Protein AF-I1CS33-F1 (afdb_monomer_lite)

Sequence (232 aa):
MPKLSGDCCSNLVLKISQKVLKINRLFRTSTIGFLTFPKWDFELEKAFQRGKNSPPEDFLEDIENGCEIWGVDPGVATLVTAVDTSGRQRTTSLEEYYHLCGYNDANSIRKKHQEQHKAQFLKISNLSSLKTSNMAEFLKACKERLSLYDDITSYYNEKSWSSKLKFKCYIRKQKGVHEICKRFIHGSAKYDEKATTGVRTSTKKENRYYLSAPIDHEKRSKKTIIAFGDET

Organism: Rhizopus delemar (strain RA 99-880 / ATCC MYA-4621 / FGSC 9543 / NRRL 43880) (NCBI:txid246409)

Structure (mmCIF, N/CA/C/O backbone):
data_AF-I1CS33-F1
#
_entry.id   AF-I1CS33-F1
#
loop_
_atom_site.group_PDB
_atom_site.id
_atom_site.type_symbol
_atom_site.label_atom_id
_atom_site.label_alt_id
_atom_site.label_comp_id
_atom_site.label_asym_id
_atom_site.label_entity_id
_atom_site.label_seq_id
_atom_site.pdbx_PDB_ins_code
_atom_site.Cartn_x
_atom_site.Cartn_y
_atom_site.Cartn_z
_atom_site.occupancy
_atom_site.B_iso_or_equiv
_atom_site.auth_seq_id
_atom_site.auth_comp_id
_atom_site.auth_asym_id
_atom_site.auth_atom_id
_atom_site.pdbx_PDB_model_num
ATOM 1 N N . MET A 1 1 ? -53.171 5.577 26.342 1.00 37.47 1 MET A N 1
ATOM 2 C CA . MET A 1 1 ? -51.974 4.920 25.771 1.00 37.47 1 MET A CA 1
ATOM 3 C C . MET A 1 1 ? -51.310 5.875 24.789 1.00 37.47 1 MET A C 1
ATOM 5 O O . MET A 1 1 ? -51.975 6.235 23.823 1.00 37.47 1 MET A O 1
ATOM 9 N N . PRO A 1 2 ? -50.075 6.353 25.019 1.00 35.56 2 PRO A N 1
ATOM 10 C CA . PRO A 1 2 ? -49.421 7.226 24.054 1.00 35.56 2 PRO A CA 1
ATOM 11 C C . PRO A 1 2 ? -48.856 6.388 22.899 1.00 35.56 2 PRO A C 1
ATOM 13 O O . PRO A 1 2 ? -48.130 5.418 23.111 1.00 35.56 2 PRO A O 1
ATOM 16 N N . LYS A 1 3 ? -49.226 6.761 21.670 1.00 37.59 3 LYS A N 1
ATOM 17 C CA . LYS A 1 3 ? -48.661 6.230 20.425 1.00 37.59 3 LYS A CA 1
ATOM 18 C C . LYS A 1 3 ? -47.212 6.715 20.306 1.00 37.59 3 LYS A C 1
ATOM 20 O O . LYS A 1 3 ? -46.979 7.915 20.194 1.00 37.59 3 LYS A O 1
ATOM 25 N N . LEU A 1 4 ? -46.252 5.791 20.336 1.00 36.50 4 LEU A N 1
ATOM 26 C CA . LEU A 1 4 ? -44.854 6.066 19.995 1.00 36.50 4 LEU A CA 1
ATOM 27 C C . LEU A 1 4 ? -44.774 6.377 18.491 1.00 36.50 4 LEU A C 1
ATOM 29 O O . LEU A 1 4 ? -45.183 5.563 17.664 1.00 36.50 4 LEU A O 1
ATOM 33 N N . SER A 1 5 ? -44.306 7.577 18.145 1.00 39.94 5 SER A N 1
ATOM 34 C CA . SER A 1 5 ? -44.203 8.068 16.770 1.00 39.94 5 SER A CA 1
ATOM 35 C C . SER A 1 5 ? -43.077 7.366 15.995 1.00 39.94 5 SER A C 1
ATOM 37 O O . SER A 1 5 ? -41.954 7.211 16.480 1.00 39.94 5 SER A O 1
ATOM 39 N N . GLY A 1 6 ? -43.380 6.946 14.761 1.00 42.91 6 GLY A N 1
ATOM 40 C CA . GLY A 1 6 ? -42.480 6.200 13.868 1.00 42.91 6 GLY A CA 1
ATOM 41 C C . GLY A 1 6 ? -41.242 6.966 13.378 1.00 42.91 6 GLY A C 1
ATOM 42 O O . GLY A 1 6 ? -40.320 6.353 12.840 1.00 42.91 6 GLY A O 1
ATOM 43 N N . ASP A 1 7 ? -41.164 8.275 13.622 1.00 43.81 7 ASP A N 1
ATOM 44 C CA . ASP A 1 7 ? -40.070 9.135 13.146 1.00 43.81 7 ASP A CA 1
ATOM 45 C C . ASP A 1 7 ? -38.793 9.055 13.996 1.00 43.81 7 ASP A C 1
ATOM 47 O O . ASP A 1 7 ? -37.703 9.432 13.552 1.00 43.81 7 ASP A O 1
ATOM 51 N N . CYS A 1 8 ? -38.897 8.537 15.223 1.00 35.62 8 CYS A N 1
ATOM 52 C CA . CYS A 1 8 ? -37.745 8.410 16.115 1.00 35.62 8 CYS A CA 1
ATOM 53 C C . CYS A 1 8 ? -36.892 7.171 15.769 1.00 35.62 8 CYS A C 1
ATOM 55 O O . CYS A 1 8 ? -35.660 7.221 15.807 1.00 35.62 8 CYS A O 1
ATOM 57 N N . CYS A 1 9 ? -37.534 6.073 15.349 1.00 34.81 9 CYS A N 1
ATOM 58 C CA . CYS A 1 9 ? -36.849 4.837 14.957 1.00 34.81 9 CYS A CA 1
ATOM 59 C C . CYS A 1 9 ? -36.117 4.969 13.614 1.00 34.81 9 CYS A C 1
ATOM 61 O O . CYS A 1 9 ? -34.975 4.524 13.505 1.00 34.81 9 CYS A O 1
ATOM 63 N N . SER A 1 10 ? -36.720 5.613 12.611 1.00 41.12 10 SER A N 1
ATOM 64 C CA . SER A 1 10 ? -36.109 5.800 11.287 1.00 41.12 10 SER A CA 1
ATOM 65 C C . SER A 1 10 ? -34.841 6.660 11.359 1.00 41.12 10 SER A C 1
ATOM 67 O O . SER A 1 10 ? -33.799 6.271 10.830 1.00 41.12 10 SER A O 1
ATOM 69 N N . ASN A 1 11 ? -34.875 7.764 12.112 1.00 41.06 11 ASN A N 1
ATOM 70 C CA . ASN A 1 11 ? -33.710 8.623 12.348 1.00 41.06 11 ASN A CA 1
ATOM 71 C C . ASN A 1 11 ? -32.586 7.927 13.129 1.00 41.06 11 ASN A C 1
ATOM 73 O O . ASN A 1 11 ? -31.404 8.153 12.856 1.00 41.06 11 ASN A O 1
ATOM 77 N N . LEU A 1 12 ? -32.932 7.080 14.102 1.00 39.41 12 LEU A N 1
ATOM 78 C CA . LEU A 1 12 ? -31.950 6.328 14.879 1.00 39.41 12 LEU A CA 1
ATOM 79 C C . LEU A 1 12 ? -31.256 5.263 14.019 1.00 39.41 12 LEU A C 1
ATOM 81 O O . LEU A 1 12 ? -30.030 5.166 14.045 1.00 39.41 12 LEU A O 1
ATOM 85 N N . VAL A 1 13 ? -32.013 4.529 13.197 1.00 40.47 13 VAL A N 1
ATOM 86 C CA . VAL A 1 13 ? -31.473 3.537 12.250 1.00 40.47 13 VAL A CA 1
ATOM 87 C C . VAL A 1 13 ? -30.548 4.201 11.226 1.00 40.47 13 VAL A C 1
ATOM 89 O O . VAL A 1 13 ? -29.458 3.693 10.961 1.00 40.47 13 VAL A O 1
ATOM 92 N N . LEU A 1 14 ? -30.915 5.379 10.711 1.00 43.59 14 LEU A N 1
ATOM 93 C CA . LEU A 1 14 ? -30.093 6.133 9.758 1.00 43.59 14 LEU A CA 1
ATOM 94 C C . LEU A 1 14 ? -28.776 6.619 10.389 1.00 43.59 14 LEU A C 1
ATOM 96 O O . LEU A 1 14 ? -27.706 6.459 9.796 1.00 43.59 14 LEU A O 1
ATOM 100 N N . LYS A 1 15 ? -28.823 7.131 11.626 1.00 49.38 15 LYS A N 1
ATOM 101 C CA . LYS A 1 15 ? -27.630 7.546 12.388 1.00 49.38 15 LYS A CA 1
ATOM 102 C C . LYS A 1 15 ? -26.719 6.365 12.729 1.00 49.38 15 LYS A C 1
ATOM 104 O O . LYS A 1 15 ? -25.496 6.500 12.653 1.00 49.38 15 LYS A O 1
ATOM 109 N N . ILE A 1 16 ? -27.289 5.209 13.074 1.00 50.72 16 ILE A N 1
ATOM 110 C CA . ILE A 1 16 ? -26.532 3.976 13.331 1.00 50.72 16 ILE A CA 1
ATOM 111 C C . ILE A 1 16 ? -25.850 3.504 12.042 1.00 50.72 16 ILE A C 1
ATOM 113 O O . ILE A 1 16 ? -24.640 3.286 12.052 1.00 50.72 16 ILE A O 1
ATOM 117 N N . SER A 1 17 ? -26.570 3.450 10.919 1.00 49.91 17 SER A N 1
ATOM 118 C CA . SER A 1 17 ? -26.006 3.077 9.614 1.00 49.91 17 SER A CA 1
ATOM 119 C C . SER A 1 17 ? -24.864 3.999 9.182 1.00 49.91 17 SER A C 1
ATOM 121 O O . SER A 1 17 ? -23.809 3.521 8.761 1.00 49.91 17 SER A O 1
ATOM 123 N N . GLN A 1 18 ? -25.009 5.317 9.351 1.00 59.59 18 GLN A N 1
ATOM 124 C CA . GLN A 1 18 ? -23.941 6.276 9.044 1.00 59.59 18 GLN A CA 1
ATOM 125 C C . GLN A 1 18 ? -22.706 6.087 9.940 1.00 59.59 18 GLN A C 1
ATOM 127 O O . GLN A 1 18 ? -21.575 6.116 9.444 1.00 59.59 18 GLN A O 1
ATOM 132 N N . LYS A 1 19 ? -22.893 5.847 11.246 1.00 61.97 19 LYS A N 1
ATOM 133 C CA . LYS A 1 19 ? -21.784 5.565 12.175 1.00 61.97 19 LYS A CA 1
ATOM 134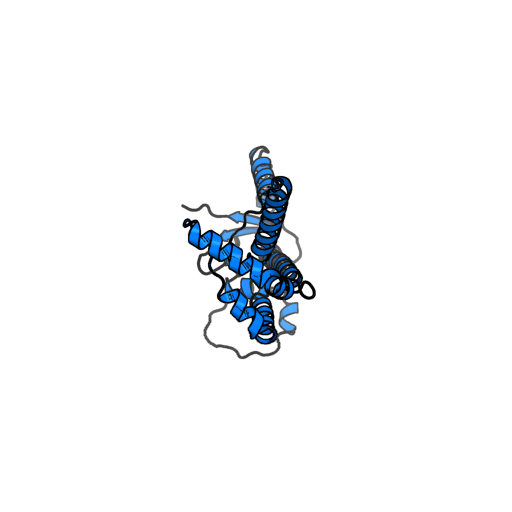 C C . LYS A 1 19 ? -21.077 4.252 11.833 1.00 61.97 19 LYS A C 1
ATOM 136 O O . LYS A 1 19 ? -19.849 4.234 11.774 1.00 61.97 19 LYS A O 1
ATOM 141 N N . VAL A 1 20 ? -21.823 3.187 11.534 1.00 56.25 20 VAL A N 1
ATOM 142 C CA . VAL A 1 20 ? -21.275 1.877 11.137 1.00 56.25 20 VAL A CA 1
ATOM 143 C C . VAL A 1 20 ? -20.498 1.976 9.819 1.00 56.25 20 VAL A C 1
ATOM 145 O O . VAL A 1 20 ? -19.392 1.446 9.720 1.00 56.25 20 VAL A O 1
ATOM 148 N N . LEU A 1 21 ? -21.002 2.718 8.826 1.00 57.50 21 LEU A N 1
ATOM 149 C CA . LEU A 1 21 ? -20.283 2.989 7.574 1.00 57.50 21 LEU A CA 1
ATOM 150 C C . LEU A 1 21 ? -18.979 3.765 7.807 1.00 57.50 21 LEU A C 1
ATOM 152 O O . LEU A 1 21 ? -17.938 3.418 7.240 1.00 57.50 21 LEU A O 1
ATOM 156 N N . LYS A 1 22 ? -19.009 4.790 8.666 1.00 62.84 22 LYS A N 1
ATOM 157 C CA . LYS A 1 22 ? -17.820 5.579 9.016 1.00 62.84 22 LYS A CA 1
ATOM 158 C C . LYS A 1 22 ? -16.764 4.716 9.707 1.00 62.84 22 LYS A C 1
ATOM 160 O O . LYS A 1 22 ? -15.599 4.769 9.322 1.00 62.84 22 LYS A O 1
ATOM 165 N N . ILE A 1 23 ? -17.179 3.866 10.645 1.00 56.91 23 ILE A N 1
ATOM 166 C CA . ILE A 1 23 ? -16.319 2.887 11.319 1.00 56.91 23 ILE A CA 1
ATOM 167 C C . ILE A 1 23 ? -15.720 1.887 10.316 1.00 56.91 23 ILE A C 1
ATOM 169 O O . ILE A 1 23 ? -14.511 1.667 10.308 1.00 56.91 23 ILE A O 1
ATOM 173 N N . ASN A 1 24 ? -16.528 1.329 9.411 1.00 55.28 24 ASN A N 1
ATOM 174 C CA . ASN A 1 24 ? -16.054 0.414 8.367 1.00 55.28 24 ASN A CA 1
ATOM 175 C C . ASN A 1 24 ? -14.979 1.033 7.467 1.00 55.28 24 ASN A C 1
ATOM 177 O O . ASN A 1 24 ? -14.031 0.359 7.057 1.00 55.28 24 ASN A O 1
ATOM 181 N N . ARG A 1 25 ? -15.085 2.336 7.188 1.00 59.03 25 ARG A N 1
ATOM 182 C CA . ARG A 1 25 ? -14.071 3.075 6.429 1.00 59.03 25 ARG A CA 1
ATOM 183 C C . ARG A 1 25 ? -12.742 3.191 7.186 1.00 59.03 25 ARG A C 1
ATOM 185 O O . ARG A 1 25 ? -11.689 3.190 6.548 1.00 59.03 25 ARG A O 1
ATOM 192 N N . LEU A 1 26 ? -12.778 3.247 8.520 1.00 52.66 26 LEU A N 1
ATOM 193 C CA . LEU A 1 26 ? -11.584 3.248 9.374 1.00 52.66 26 LEU A CA 1
ATOM 194 C C . LEU A 1 26 ? -10.902 1.870 9.380 1.00 52.66 26 LEU A C 1
ATOM 196 O O . LEU A 1 26 ? -9.682 1.809 9.232 1.00 52.66 26 LEU A O 1
ATOM 200 N N . PHE A 1 27 ? -11.687 0.786 9.422 1.00 47.03 27 PHE A N 1
ATOM 201 C CA . PHE A 1 27 ? -11.214 -0.608 9.431 1.00 47.03 27 PHE A CA 1
ATOM 202 C C . PHE A 1 27 ? -10.697 -1.151 8.091 1.00 47.03 27 PHE A C 1
ATOM 204 O O . PHE A 1 27 ? -10.122 -2.239 8.063 1.00 47.03 27 PHE A O 1
ATOM 211 N N . ARG A 1 28 ? -10.827 -0.423 6.971 1.00 50.72 28 ARG A N 1
ATOM 212 C CA . ARG A 1 28 ? -10.086 -0.753 5.737 1.00 50.72 28 ARG A CA 1
ATOM 213 C C . ARG A 1 28 ? -8.594 -0.444 5.939 1.00 50.72 28 ARG A C 1
ATOM 215 O O . ARG A 1 28 ? -8.073 0.575 5.473 1.00 50.72 28 ARG A O 1
ATOM 222 N N . THR A 1 29 ? -7.920 -1.312 6.689 1.00 40.53 29 THR A N 1
ATOM 223 C CA . THR A 1 29 ? -6.474 -1.310 6.954 1.00 40.53 29 THR A CA 1
ATOM 224 C C . THR A 1 29 ? -5.853 -2.695 6.804 1.00 40.53 29 THR A C 1
ATOM 226 O O . THR A 1 29 ? -4.843 -2.952 7.432 1.00 40.53 29 THR A O 1
ATOM 229 N N . SER A 1 30 ? -6.407 -3.603 6.006 1.00 36.47 30 SER A N 1
ATOM 230 C CA . SER A 1 30 ? -5.681 -4.812 5.585 1.00 36.47 30 SER A CA 1
ATOM 231 C C . SER A 1 30 ? -6.503 -5.593 4.575 1.00 36.47 30 SER A C 1
ATOM 233 O O . SER A 1 30 ? -7.204 -6.552 4.874 1.00 36.47 30 SER A O 1
ATOM 235 N N . THR A 1 31 ? -6.418 -5.191 3.323 1.00 28.97 31 THR A N 1
ATOM 236 C CA . THR A 1 31 ? -6.439 -6.178 2.251 1.00 28.97 31 THR A CA 1
ATOM 237 C C . THR A 1 31 ? -5.500 -5.614 1.210 1.00 28.97 31 THR A C 1
ATOM 239 O O . THR A 1 31 ? -5.640 -4.453 0.820 1.00 28.97 31 THR A O 1
ATOM 242 N N . ILE A 1 32 ? -4.498 -6.405 0.839 1.00 37.78 32 ILE A N 1
ATOM 243 C CA . ILE A 1 32 ? -3.831 -6.283 -0.450 1.00 37.78 32 ILE A CA 1
ATOM 244 C C . ILE A 1 32 ? -4.954 -6.437 -1.470 1.00 37.78 32 ILE A C 1
ATOM 246 O O . ILE A 1 32 ? -5.352 -7.528 -1.842 1.00 37.78 32 ILE A O 1
ATOM 250 N N . GLY A 1 33 ? -5.585 -5.320 -1.778 1.00 27.66 33 GLY A N 1
ATOM 251 C CA . GLY A 1 33 ? -6.398 -5.157 -2.947 1.00 27.66 33 GLY A CA 1
ATOM 252 C C . GLY A 1 33 ? -5.621 -4.159 -3.766 1.00 27.66 33 GLY A C 1
ATOM 253 O O . GLY A 1 33 ? -5.430 -3.016 -3.337 1.00 27.66 33 GLY A O 1
ATOM 254 N N . PHE A 1 34 ? -5.238 -4.565 -4.966 1.00 29.20 34 PHE A N 1
ATOM 255 C CA . PHE A 1 34 ? -5.622 -3.761 -6.111 1.00 29.20 34 PHE A CA 1
ATOM 256 C C . PHE A 1 34 ? -7.108 -3.401 -5.930 1.00 29.20 34 PHE A C 1
ATOM 258 O O . PHE A 1 34 ? -8.001 -4.071 -6.425 1.00 29.20 34 PHE A O 1
ATOM 265 N N . LEU A 1 35 ? -7.404 -2.393 -5.104 1.00 28.28 35 LEU A N 1
ATOM 266 C CA . LEU A 1 35 ? -8.619 -1.631 -5.276 1.00 28.28 35 LEU A CA 1
ATOM 267 C C . LEU A 1 35 ? -8.326 -0.863 -6.550 1.00 28.28 35 LEU A C 1
ATOM 269 O O . LEU A 1 35 ? -7.715 0.204 -6.504 1.00 28.28 35 LEU A O 1
ATOM 273 N N . THR A 1 36 ? -8.662 -1.524 -7.657 1.00 38.50 36 THR A N 1
ATOM 274 C CA . THR A 1 36 ? -9.044 -0.931 -8.931 1.00 38.50 36 THR A CA 1
ATOM 275 C C . THR A 1 36 ? -9.613 0.440 -8.624 1.00 38.50 36 THR A C 1
ATOM 277 O O . THR A 1 36 ? -10.646 0.577 -7.955 1.00 38.50 36 THR A O 1
ATOM 280 N N . PHE A 1 37 ? -8.833 1.462 -8.952 1.00 37.84 37 PHE A N 1
ATOM 281 C CA . PHE A 1 37 ? -9.300 2.827 -8.898 1.00 37.84 37 PHE A CA 1
ATOM 282 C C . PHE A 1 37 ? -10.066 2.998 -10.205 1.00 37.84 37 PHE A C 1
ATOM 284 O O . PHE A 1 37 ? -9.415 3.231 -11.222 1.00 37.84 37 PHE A O 1
ATOM 291 N N . PRO A 1 38 ? -11.413 2.962 -10.215 1.00 36.53 38 PRO A N 1
ATOM 292 C CA . PRO A 1 38 ? -12.168 2.976 -11.467 1.00 36.53 38 PRO A CA 1
ATOM 293 C C . PRO A 1 38 ? -11.892 4.234 -12.298 1.00 36.53 38 PRO A C 1
ATOM 295 O O . PRO A 1 38 ? -12.120 4.238 -13.494 1.00 36.53 38 PRO A O 1
ATOM 298 N N . LYS A 1 39 ? -11.366 5.308 -11.693 1.00 32.16 39 LYS A N 1
ATOM 299 C CA . LYS A 1 39 ? -11.007 6.540 -12.405 1.00 32.16 39 LYS A CA 1
ATOM 300 C C . LYS A 1 39 ? -9.655 6.471 -13.130 1.00 32.16 39 LYS A C 1
ATOM 302 O O . LYS A 1 39 ? -9.517 7.111 -14.163 1.00 32.16 39 LYS A O 1
ATOM 307 N N . TRP A 1 40 ? -8.681 5.725 -12.601 1.00 32.78 40 TRP A N 1
ATOM 308 C CA . TRP A 1 40 ? -7.396 5.504 -13.279 1.00 32.78 40 TRP A CA 1
ATOM 309 C C . TRP A 1 40 ? -7.504 4.363 -14.278 1.00 32.78 40 TRP A C 1
ATOM 311 O O . TRP A 1 40 ? -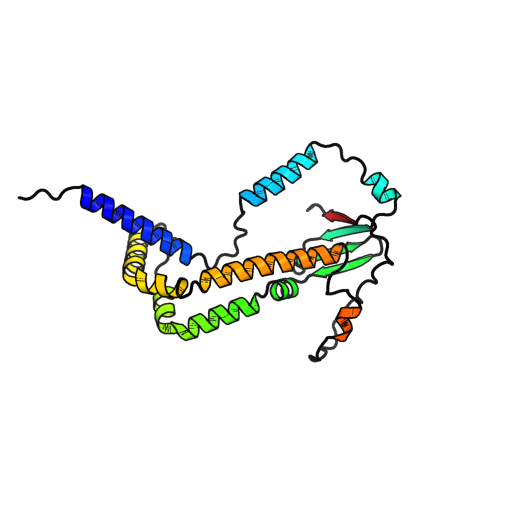6.983 4.506 -15.375 1.00 32.78 40 TRP A O 1
ATOM 321 N N . ASP A 1 41 ? -8.257 3.312 -13.940 1.00 36.12 41 ASP A N 1
ATOM 322 C CA . ASP A 1 41 ? -8.588 2.238 -14.874 1.00 36.12 41 ASP A CA 1
ATOM 323 C C . ASP A 1 41 ? -9.350 2.814 -16.072 1.00 36.12 41 ASP A C 1
ATOM 325 O O . ASP A 1 41 ? -8.987 2.526 -17.192 1.00 36.12 41 ASP A O 1
ATOM 329 N N . PHE A 1 42 ? -10.290 3.750 -15.891 1.00 36.16 42 PHE A N 1
ATOM 330 C CA . PHE A 1 42 ? -10.999 4.371 -17.019 1.00 36.16 42 PHE A CA 1
ATOM 331 C C . PHE A 1 42 ? -10.139 5.312 -17.878 1.00 36.16 42 PHE A C 1
ATOM 333 O O . PHE A 1 42 ? -10.388 5.422 -19.073 1.00 36.16 42 PHE A O 1
ATOM 340 N N . GLU A 1 43 ? -9.143 6.004 -17.311 1.00 41.91 43 GLU A N 1
ATOM 341 C CA . GLU A 1 43 ? -8.209 6.842 -18.087 1.00 41.91 43 GLU A CA 1
ATOM 342 C C . GLU A 1 43 ? -7.135 6.000 -18.792 1.00 41.91 43 GLU A C 1
ATOM 344 O O . GLU A 1 43 ? -6.815 6.290 -19.941 1.00 41.91 43 GLU A O 1
ATOM 349 N N . LEU A 1 44 ? -6.633 4.932 -18.156 1.00 43.88 44 LEU A N 1
ATOM 350 C CA . LEU A 1 44 ? -5.730 3.947 -18.764 1.00 43.88 44 LEU A CA 1
ATOM 351 C C . LEU A 1 44 ? -6.443 3.117 -19.831 1.00 43.88 44 LEU A C 1
ATOM 353 O O . LEU A 1 44 ? -5.911 2.974 -20.920 1.00 43.88 44 LEU A O 1
ATOM 357 N N . GLU A 1 45 ? -7.667 2.658 -19.577 1.00 42.59 45 GLU A N 1
ATOM 358 C CA . GLU A 1 45 ? -8.537 1.990 -20.548 1.00 42.59 45 GLU A CA 1
ATOM 359 C C . GLU A 1 45 ? -8.876 2.954 -21.687 1.00 42.59 45 GLU A C 1
ATOM 361 O O . GLU A 1 45 ? -8.740 2.599 -22.846 1.00 42.59 45 GLU A O 1
ATOM 366 N N . LYS A 1 46 ? -9.210 4.224 -21.416 1.00 49.25 46 LYS A N 1
ATOM 367 C CA . LYS A 1 46 ? -9.379 5.227 -22.483 1.00 49.25 46 LYS A CA 1
ATOM 368 C C . LYS A 1 46 ? -8.091 5.533 -23.237 1.00 49.25 46 LYS A C 1
ATOM 370 O O . LYS A 1 46 ? -8.192 5.927 -24.392 1.00 49.25 46 LYS A O 1
ATOM 375 N N . ALA A 1 47 ? -6.917 5.460 -22.616 1.00 51.59 47 ALA A N 1
ATOM 376 C CA . ALA A 1 47 ? -5.631 5.650 -23.289 1.00 51.59 47 ALA A CA 1
ATOM 377 C C . ALA A 1 47 ? -5.279 4.425 -24.149 1.00 51.59 47 ALA A C 1
ATOM 379 O O . ALA A 1 47 ? -4.866 4.580 -25.292 1.00 51.59 47 ALA A O 1
ATOM 380 N N . PHE A 1 48 ? -5.556 3.224 -23.644 1.00 48.41 48 PHE A N 1
ATOM 381 C CA . PHE A 1 48 ? -5.414 1.950 -24.341 1.00 48.41 48 PHE A CA 1
ATOM 382 C C . PHE A 1 48 ? -6.380 1.842 -25.533 1.00 48.41 48 PHE A C 1
ATOM 384 O O . PHE A 1 48 ? -5.979 1.505 -26.641 1.00 48.41 48 PHE A O 1
ATOM 391 N N . GLN A 1 49 ? -7.645 2.227 -25.347 1.00 48.16 49 GLN A N 1
ATOM 392 C CA . GLN A 1 49 ? -8.661 2.275 -26.404 1.00 48.16 49 GLN A CA 1
ATOM 393 C C . GLN A 1 49 ? -8.425 3.437 -27.387 1.00 48.16 49 GLN A C 1
ATOM 395 O O . GLN A 1 49 ? -8.748 3.307 -28.565 1.00 48.16 49 GLN A O 1
ATOM 400 N N . ARG A 1 50 ? -7.818 4.556 -26.950 1.00 47.94 50 ARG A N 1
ATOM 401 C CA . ARG A 1 50 ? -7.313 5.606 -27.859 1.00 47.94 50 ARG A CA 1
ATOM 402 C C . ARG A 1 50 ? -6.158 5.090 -28.725 1.00 47.94 50 ARG A C 1
ATOM 404 O O . ARG A 1 50 ? -6.143 5.398 -29.908 1.00 47.94 50 ARG A O 1
ATOM 411 N N . GLY A 1 51 ? -5.272 4.256 -28.175 1.00 48.81 51 GLY A N 1
ATOM 412 C CA . GLY A 1 51 ? -4.195 3.591 -28.921 1.00 48.81 51 GLY A CA 1
ATOM 413 C C . GLY A 1 51 ? -4.660 2.489 -29.883 1.00 48.81 51 GLY A C 1
ATOM 414 O O . GLY A 1 51 ? -3.936 2.159 -30.812 1.00 48.81 51 GLY A O 1
ATOM 415 N N . LYS A 1 52 ? -5.874 1.946 -29.714 1.00 49.84 52 LYS A N 1
ATOM 416 C CA . LYS A 1 52 ? -6.467 0.957 -30.636 1.00 49.84 52 LYS A CA 1
ATOM 417 C C . LYS A 1 52 ? -7.000 1.551 -31.946 1.00 49.84 52 LYS A C 1
ATOM 419 O O . LYS A 1 52 ? -7.177 0.803 -32.900 1.00 49.84 52 LYS A O 1
ATOM 424 N N . ASN A 1 53 ? -7.284 2.858 -31.982 1.00 47.25 53 ASN A N 1
ATOM 425 C CA . ASN A 1 53 ? -7.992 3.513 -33.093 1.00 47.25 53 ASN A CA 1
ATOM 426 C C . ASN A 1 53 ? -7.146 4.539 -33.868 1.00 47.25 53 ASN A C 1
ATOM 428 O O . ASN A 1 53 ? -7.641 5.117 -34.834 1.00 47.25 53 ASN A O 1
ATOM 432 N N . SER A 1 54 ? -5.897 4.780 -33.469 1.00 48.84 54 SER A N 1
ATOM 433 C CA . SER A 1 54 ? -4.900 5.445 -34.313 1.00 48.84 54 SER A CA 1
ATOM 434 C C . SER A 1 54 ? -4.077 4.373 -35.030 1.00 48.84 54 SER A C 1
ATOM 436 O O . SER A 1 54 ? -3.674 3.417 -34.359 1.00 48.84 54 SER A O 1
ATOM 438 N N . PRO A 1 55 ? -3.786 4.492 -36.340 1.00 49.44 55 PRO A N 1
ATOM 439 C CA . PRO A 1 55 ? -2.739 3.666 -36.931 1.00 49.44 55 PRO A CA 1
ATOM 440 C C . PRO A 1 55 ? -1.456 3.843 -36.097 1.00 49.44 55 PRO A C 1
ATOM 442 O O . PRO A 1 55 ? -1.229 4.939 -35.574 1.00 49.44 55 PRO A O 1
ATOM 445 N N . PRO A 1 56 ? -0.646 2.788 -35.898 1.00 54.12 56 PRO A N 1
ATOM 446 C CA . PRO A 1 56 ? 0.648 2.926 -35.252 1.00 54.12 56 PRO A CA 1
ATOM 447 C C . PRO A 1 56 ? 1.543 3.707 -36.215 1.00 54.12 56 PRO A C 1
ATOM 449 O O . PRO A 1 56 ? 2.261 3.111 -37.008 1.00 54.12 56 PRO A O 1
ATOM 452 N N . GLU A 1 57 ? 1.435 5.034 -36.221 1.00 57.47 57 GLU A N 1
ATOM 453 C CA . GLU A 1 57 ? 2.343 5.904 -36.961 1.00 57.47 57 GLU A CA 1
ATOM 454 C C . GLU A 1 57 ? 3.733 5.790 -36.319 1.00 57.47 57 GLU A C 1
ATOM 456 O O . GLU A 1 57 ? 4.049 6.399 -35.298 1.00 57.47 57 GLU A O 1
ATOM 461 N N . ASP A 1 58 ? 4.471 4.854 -36.917 1.00 62.91 58 ASP A N 1
ATOM 462 C CA . ASP A 1 58 ? 5.907 4.644 -37.037 1.00 62.91 58 ASP A CA 1
ATOM 463 C C . ASP A 1 58 ? 6.781 4.734 -35.786 1.00 62.91 58 ASP A C 1
ATOM 465 O O . ASP A 1 58 ? 7.701 5.540 -35.669 1.00 62.91 58 ASP A O 1
ATOM 469 N N . PHE A 1 59 ? 6.660 3.707 -34.939 1.00 65.69 59 PHE A N 1
ATOM 470 C CA . PHE A 1 59 ? 7.834 3.226 -34.200 1.00 65.69 59 PHE A CA 1
ATOM 471 C C . PHE A 1 59 ? 8.941 2.726 -35.141 1.00 65.69 59 PHE A C 1
ATOM 473 O O . PHE A 1 59 ? 10.080 2.611 -34.707 1.00 65.69 59 PHE A O 1
ATOM 480 N N . LEU A 1 60 ? 8.625 2.416 -36.406 1.00 73.00 60 LEU A N 1
ATOM 481 C CA . LEU A 1 60 ? 9.601 1.975 -37.401 1.00 73.00 60 LEU A CA 1
ATOM 482 C C . LEU A 1 60 ? 10.664 3.048 -37.647 1.00 73.00 60 LEU A C 1
ATOM 484 O O . LEU A 1 60 ? 11.845 2.730 -37.571 1.00 73.00 60 LEU A O 1
ATOM 488 N N . GLU A 1 61 ? 10.267 4.314 -37.809 1.00 74.69 61 GLU A N 1
ATOM 489 C CA . GLU A 1 61 ? 11.208 5.432 -37.947 1.00 74.69 61 GLU A CA 1
ATOM 490 C C . GLU A 1 61 ? 12.090 5.567 -36.693 1.00 74.69 61 GLU A C 1
ATOM 492 O O . GLU A 1 61 ? 13.295 5.788 -36.779 1.00 74.69 61 GLU A O 1
ATOM 497 N N . ASP A 1 62 ? 11.519 5.376 -35.502 1.00 75.19 62 ASP A N 1
ATOM 498 C CA . ASP A 1 62 ? 12.273 5.416 -34.246 1.00 75.19 62 ASP A CA 1
ATOM 499 C C . ASP A 1 62 ? 13.261 4.244 -34.116 1.00 75.19 62 ASP A C 1
ATOM 501 O O . ASP A 1 62 ? 14.392 4.433 -33.654 1.00 75.19 62 ASP A O 1
ATOM 505 N N . ILE A 1 63 ? 12.867 3.050 -34.561 1.00 76.88 63 ILE A N 1
ATOM 506 C CA . ILE A 1 63 ? 13.716 1.856 -34.621 1.00 76.88 63 ILE A CA 1
ATOM 507 C C . ILE A 1 63 ? 14.857 2.064 -35.623 1.00 76.88 63 ILE A C 1
ATOM 509 O O . ILE A 1 63 ? 16.014 1.821 -35.275 1.00 76.88 63 ILE A O 1
ATOM 513 N N . GLU A 1 64 ? 14.562 2.578 -36.818 1.00 76.19 64 GLU A N 1
ATOM 514 C CA . GLU A 1 64 ? 15.548 2.921 -37.851 1.00 76.19 64 GLU A CA 1
ATOM 515 C C . GLU A 1 64 ? 16.510 4.025 -37.382 1.00 76.19 64 GLU A C 1
ATOM 517 O O . GLU A 1 64 ? 17.717 3.947 -37.617 1.00 76.19 64 GLU A O 1
ATOM 522 N N . ASN A 1 65 ? 16.013 4.993 -36.607 1.00 78.00 65 ASN A N 1
ATOM 523 C CA . ASN A 1 65 ? 16.806 6.039 -35.953 1.00 78.00 65 ASN A CA 1
ATOM 524 C C . ASN A 1 65 ? 17.598 5.542 -34.724 1.00 78.00 65 ASN A C 1
ATOM 526 O O . ASN A 1 65 ? 18.277 6.324 -34.043 1.00 78.00 65 ASN A O 1
ATOM 530 N N . GLY A 1 66 ? 17.545 4.239 -34.432 1.00 75.81 66 GLY A N 1
ATOM 531 C CA . GLY A 1 66 ? 18.343 3.581 -33.404 1.00 75.81 66 GLY A CA 1
ATOM 532 C C . GLY A 1 66 ? 17.843 3.817 -31.979 1.00 75.81 66 GLY A C 1
ATOM 533 O O . GLY A 1 66 ? 18.677 4.063 -31.093 1.00 75.81 66 GLY A O 1
ATOM 534 N N . CYS A 1 67 ? 16.520 3.766 -31.762 1.00 77.50 67 CYS A N 1
ATOM 535 C CA . CYS A 1 67 ? 15.883 3.799 -30.440 1.00 77.50 67 CYS A CA 1
ATOM 536 C C . CYS A 1 67 ? 16.378 2.679 -29.509 1.00 77.50 67 CYS A C 1
ATOM 538 O O . CYS A 1 67 ? 16.878 1.640 -29.943 1.00 77.50 67 CYS A O 1
ATOM 540 N N . GLU A 1 68 ? 16.218 2.889 -28.204 1.00 78.44 68 GLU A N 1
ATOM 541 C CA . GLU A 1 68 ? 16.531 1.886 -27.188 1.00 78.44 68 GLU A CA 1
ATOM 542 C C . GLU A 1 68 ? 15.283 1.051 -26.886 1.00 78.44 68 GLU A C 1
ATOM 544 O O . GLU A 1 68 ? 14.280 1.587 -26.421 1.00 78.44 68 GLU A O 1
ATOM 549 N N . ILE A 1 69 ? 15.332 -0.255 -27.147 1.00 81.81 69 ILE A N 1
ATOM 550 C CA . ILE A 1 69 ? 14.206 -1.163 -26.896 1.00 81.81 69 ILE A CA 1
ATOM 551 C C . ILE A 1 69 ? 14.485 -1.959 -25.623 1.00 81.81 69 ILE A C 1
ATOM 553 O O . ILE A 1 69 ? 15.526 -2.609 -25.526 1.00 81.81 69 ILE A O 1
ATOM 557 N N . TRP A 1 70 ? 13.541 -1.932 -24.682 1.00 84.12 70 TRP A N 1
ATOM 558 C CA . TRP A 1 70 ? 13.545 -2.746 -23.468 1.00 84.12 70 TRP A CA 1
ATOM 559 C C . TRP A 1 70 ? 12.395 -3.749 -23.498 1.00 84.12 70 TRP A C 1
ATOM 561 O O . TRP A 1 70 ? 11.229 -3.357 -23.520 1.00 84.12 70 TRP A O 1
ATOM 571 N N . GLY A 1 71 ? 12.722 -5.038 -23.442 1.00 83.56 71 GLY A N 1
ATOM 572 C CA . GLY A 1 71 ? 11.764 -6.098 -23.143 1.00 83.56 71 GLY A CA 1
ATOM 573 C C . GLY A 1 71 ? 11.543 -6.179 -21.637 1.00 83.56 71 GLY A C 1
ATOM 574 O O . GLY A 1 71 ? 12.507 -6.334 -20.888 1.00 83.56 71 GLY A O 1
ATOM 575 N N . VAL A 1 72 ? 10.297 -6.042 -21.190 1.00 83.25 72 VAL A N 1
ATOM 576 C CA . VAL A 1 72 ? 9.910 -6.007 -19.778 1.00 83.25 72 VAL A CA 1
ATOM 577 C C . VAL A 1 72 ? 9.072 -7.229 -19.432 1.00 83.25 72 VAL A C 1
ATOM 579 O O . VAL A 1 72 ? 7.994 -7.433 -19.985 1.00 83.25 72 VAL A O 1
ATOM 582 N N . ASP A 1 73 ? 9.563 -7.992 -18.462 1.00 81.56 73 ASP A N 1
ATOM 583 C CA . ASP A 1 73 ? 8.923 -9.185 -17.924 1.00 81.56 73 ASP A CA 1
ATOM 584 C C . ASP A 1 73 ? 8.525 -8.969 -16.448 1.00 81.56 73 ASP A C 1
ATOM 586 O O . ASP A 1 73 ? 9.395 -8.709 -15.594 1.00 81.56 73 ASP A O 1
ATOM 590 N N . PRO A 1 74 ? 7.223 -9.021 -16.115 1.00 78.44 74 PRO A N 1
ATOM 591 C CA . PRO A 1 74 ? 6.761 -9.073 -14.736 1.00 78.44 74 PRO A CA 1
ATOM 592 C C . PRO A 1 74 ? 6.961 -10.488 -14.164 1.00 78.44 74 PRO A C 1
ATOM 594 O O . PRO A 1 74 ? 6.251 -11.425 -14.504 1.00 78.44 74 PRO A O 1
ATOM 597 N N . GLY A 1 75 ? 7.911 -10.647 -13.243 1.00 68.81 75 GLY A N 1
ATOM 598 C CA . GLY A 1 75 ? 8.220 -11.942 -12.636 1.00 68.81 75 GLY A CA 1
ATOM 599 C C . GLY A 1 75 ? 7.455 -12.235 -11.337 1.00 68.81 75 GLY A C 1
ATOM 600 O O . GLY A 1 75 ? 6.908 -11.354 -10.671 1.00 68.81 75 GLY A O 1
ATOM 601 N N . VAL A 1 76 ? 7.484 -13.504 -10.909 1.00 62.12 76 VAL A N 1
ATOM 602 C CA . VAL A 1 76 ? 6.890 -13.953 -9.628 1.00 62.12 76 VAL A CA 1
ATOM 603 C C . VAL A 1 76 ? 7.772 -13.586 -8.422 1.00 62.12 76 VAL A C 1
ATOM 605 O O . VAL A 1 76 ? 7.268 -13.188 -7.372 1.00 62.12 76 VAL A O 1
ATOM 608 N N . ALA A 1 77 ? 9.099 -13.710 -8.556 1.00 58.69 77 ALA A N 1
ATOM 609 C CA . ALA A 1 77 ? 10.071 -13.405 -7.493 1.00 58.69 77 ALA A CA 1
ATOM 610 C C . ALA A 1 77 ? 10.735 -12.023 -7.660 1.00 58.69 77 ALA A C 1
ATOM 612 O O . ALA A 1 77 ? 11.127 -11.373 -6.683 1.00 58.69 77 ALA A O 1
ATOM 613 N N . THR A 1 78 ? 10.851 -11.558 -8.902 1.00 69.75 78 THR A N 1
ATOM 614 C CA . THR A 1 78 ? 11.333 -10.231 -9.284 1.00 69.75 78 THR A CA 1
ATOM 615 C C . THR A 1 78 ? 10.150 -9.417 -9.776 1.00 69.75 78 THR A C 1
ATOM 617 O O . THR A 1 78 ? 9.417 -9.862 -10.644 1.00 69.75 78 THR A O 1
ATOM 620 N N . LEU A 1 79 ? 9.944 -8.225 -9.212 1.00 79.94 79 LEU A N 1
ATOM 621 C CA . LEU A 1 79 ? 8.773 -7.409 -9.533 1.00 79.94 79 LEU A CA 1
ATOM 622 C C . LEU A 1 79 ? 8.761 -7.025 -11.014 1.00 79.94 79 LEU A C 1
ATOM 624 O O . LEU A 1 79 ? 7.720 -7.093 -11.653 1.00 79.94 79 LEU A O 1
ATOM 628 N N . VAL A 1 80 ? 9.925 -6.638 -11.537 1.00 82.75 80 VAL A N 1
ATOM 629 C CA . VAL A 1 80 ? 10.147 -6.441 -12.968 1.00 82.75 80 VAL A CA 1
ATOM 630 C C . VAL A 1 80 ? 11.597 -6.775 -13.302 1.00 82.75 80 VAL A C 1
ATOM 632 O O . VAL A 1 80 ? 12.520 -6.330 -12.605 1.00 82.75 80 VAL A O 1
ATOM 635 N N . THR A 1 81 ? 11.782 -7.501 -14.398 1.00 83.12 81 THR A N 1
ATOM 636 C CA . THR A 1 81 ? 13.051 -7.634 -15.109 1.00 83.12 81 THR A CA 1
ATOM 637 C C . THR A 1 81 ? 12.912 -6.953 -16.459 1.00 83.12 81 THR A C 1
ATOM 639 O O . THR A 1 81 ? 11.976 -7.237 -17.192 1.00 83.12 81 THR A O 1
ATOM 642 N N . ALA A 1 82 ? 13.838 -6.065 -16.795 1.00 83.75 82 ALA A N 1
ATOM 643 C CA . ALA A 1 82 ? 13.928 -5.501 -18.129 1.00 83.75 82 ALA A CA 1
ATOM 644 C C . ALA A 1 82 ? 15.269 -5.864 -18.755 1.00 83.75 82 ALA A C 1
ATOM 646 O O . ALA A 1 82 ? 16.289 -5.834 -18.063 1.00 83.75 82 ALA A O 1
ATOM 647 N N . VAL A 1 83 ? 15.264 -6.204 -20.038 1.00 82.88 83 VAL A N 1
ATOM 648 C CA . VAL A 1 83 ? 16.463 -6.508 -20.826 1.00 82.88 83 VAL A CA 1
ATOM 649 C C . VAL A 1 83 ? 16.437 -5.659 -22.085 1.00 82.88 83 VAL A C 1
ATOM 651 O O . VAL A 1 83 ? 15.399 -5.567 -22.738 1.00 82.88 83 VAL A O 1
ATOM 654 N N . ASP A 1 84 ? 17.553 -5.019 -22.411 1.00 82.38 84 ASP A N 1
ATOM 655 C CA . ASP A 1 84 ? 17.672 -4.250 -23.647 1.00 82.38 84 ASP A CA 1
ATOM 656 C C . ASP A 1 84 ? 18.247 -5.077 -24.810 1.00 82.38 84 ASP A C 1
ATOM 658 O O . ASP A 1 84 ? 18.662 -6.226 -24.654 1.00 82.38 84 ASP A O 1
ATOM 662 N N . THR A 1 85 ? 18.320 -4.465 -25.992 1.00 77.62 85 THR A N 1
ATOM 663 C CA . THR A 1 85 ? 18.901 -5.079 -27.203 1.00 77.62 85 THR A CA 1
ATOM 664 C C . THR A 1 85 ? 20.382 -5.450 -27.078 1.00 77.62 85 THR A C 1
ATOM 666 O O . THR A 1 85 ? 20.857 -6.301 -27.826 1.00 77.62 85 THR A O 1
ATOM 669 N N . SER A 1 86 ? 21.118 -4.848 -26.139 1.00 78.88 86 SER A N 1
ATOM 670 C CA . SER A 1 86 ? 22.527 -5.158 -25.867 1.00 78.88 86 SER A CA 1
ATOM 671 C C . SER A 1 86 ? 22.718 -6.267 -24.821 1.00 78.88 86 SER A C 1
ATOM 673 O O . SER A 1 86 ? 23.849 -6.670 -24.552 1.00 78.88 86 SER A O 1
ATOM 675 N N . GLY A 1 87 ? 21.628 -6.770 -24.231 1.00 78.12 87 GLY A N 1
ATOM 676 C CA . GLY A 1 87 ? 21.649 -7.755 -23.150 1.00 78.12 87 GLY A CA 1
ATOM 677 C C . GLY A 1 87 ? 21.858 -7.154 -21.755 1.00 78.12 87 GLY A C 1
ATOM 678 O O . GLY A 1 87 ? 22.028 -7.898 -20.787 1.00 78.12 87 GLY A O 1
ATOM 679 N N . ARG A 1 88 ? 21.834 -5.823 -21.606 1.00 80.88 88 ARG A N 1
ATOM 680 C CA . ARG A 1 88 ? 21.852 -5.152 -20.300 1.00 80.88 88 ARG A CA 1
ATOM 681 C C . ARG A 1 88 ? 20.548 -5.455 -19.576 1.00 80.88 88 ARG A C 1
ATOM 683 O O . ARG A 1 88 ? 19.462 -5.171 -20.072 1.00 80.88 88 ARG A O 1
ATOM 690 N N . GLN A 1 89 ? 20.663 -5.989 -18.364 1.00 83.88 89 GLN A N 1
ATOM 691 C CA . GLN A 1 89 ? 19.519 -6.347 -17.537 1.00 83.88 89 GLN A CA 1
ATOM 692 C C . GLN A 1 89 ? 19.337 -5.349 -16.389 1.00 83.88 89 GLN A C 1
ATOM 694 O O . GLN A 1 89 ? 20.271 -5.034 -15.648 1.00 83.88 89 GLN A O 1
ATOM 699 N N . ARG A 1 90 ? 18.105 -4.879 -16.192 1.00 85.06 90 ARG A N 1
ATOM 700 C CA . ARG A 1 90 ? 17.699 -4.032 -15.069 1.00 85.06 90 ARG A CA 1
ATOM 701 C C . ARG A 1 90 ? 16.572 -4.707 -14.307 1.00 85.06 90 ARG A C 1
ATOM 703 O O . ARG A 1 90 ? 15.465 -4.870 -14.804 1.00 85.06 90 ARG A O 1
ATOM 710 N N . THR A 1 91 ? 16.859 -5.095 -13.070 1.00 84.75 91 THR A N 1
ATOM 711 C CA . THR A 1 91 ? 15.901 -5.796 -12.209 1.00 84.75 91 THR A CA 1
ATOM 712 C C . THR A 1 91 ? 15.502 -4.954 -11.012 1.00 84.75 91 THR A C 1
ATOM 714 O O . THR A 1 91 ? 16.345 -4.315 -10.363 1.00 84.75 91 THR A O 1
ATOM 717 N N . THR A 1 92 ? 14.228 -5.048 -10.651 1.00 85.81 92 THR A N 1
ATOM 718 C CA . THR A 1 92 ? 13.724 -4.614 -9.350 1.00 85.81 92 THR A CA 1
ATOM 719 C C . THR A 1 92 ? 13.155 -5.815 -8.614 1.00 85.81 92 THR A C 1
ATOM 721 O O . THR A 1 92 ? 12.209 -6.446 -9.082 1.00 85.81 92 THR A O 1
ATOM 724 N N . SER A 1 93 ? 13.721 -6.139 -7.452 1.00 87.31 93 SER A N 1
ATOM 725 C CA . SER A 1 93 ? 13.171 -7.193 -6.598 1.00 87.31 93 SER A CA 1
ATOM 726 C C . SER A 1 93 ? 11.962 -6.689 -5.806 1.00 87.31 93 SER A C 1
ATOM 728 O O . SER A 1 93 ? 11.784 -5.485 -5.597 1.00 87.31 93 SER A O 1
ATOM 730 N N . LEU A 1 94 ? 11.132 -7.614 -5.319 1.00 83.56 94 LEU A N 1
ATOM 731 C CA . LEU A 1 94 ? 10.000 -7.270 -4.458 1.00 83.56 94 LEU A CA 1
ATOM 732 C C . LEU A 1 94 ? 10.452 -6.595 -3.149 1.00 83.56 94 LEU A C 1
ATOM 734 O O . LEU A 1 94 ? 9.837 -5.631 -2.694 1.00 83.56 94 LEU A O 1
ATOM 738 N N . GLU A 1 95 ? 11.553 -7.076 -2.565 1.00 85.94 95 GLU A N 1
ATOM 739 C CA . GLU A 1 95 ? 12.161 -6.492 -1.364 1.00 85.94 95 GLU A CA 1
ATOM 740 C C . GLU A 1 95 ? 12.581 -5.037 -1.600 1.00 85.94 95 GLU A C 1
ATOM 742 O O . GLU A 1 95 ? 12.253 -4.150 -0.809 1.00 85.94 95 GLU A O 1
ATOM 747 N N . GLU A 1 96 ? 13.246 -4.774 -2.725 1.00 89.50 96 GLU A N 1
ATOM 748 C CA . GLU A 1 96 ? 13.671 -3.432 -3.104 1.00 89.50 96 GLU A CA 1
ATOM 749 C C . GLU A 1 96 ? 12.470 -2.503 -3.311 1.00 89.50 96 GLU A C 1
ATOM 751 O O . GLU A 1 96 ? 12.458 -1.380 -2.806 1.00 89.50 96 GLU A O 1
ATOM 756 N N . TYR A 1 97 ? 11.418 -2.982 -3.976 1.00 88.12 97 TYR A N 1
ATOM 757 C CA . TYR A 1 97 ? 10.173 -2.232 -4.119 1.00 88.12 97 TYR A CA 1
ATOM 758 C C . TYR A 1 97 ? 9.538 -1.891 -2.761 1.00 88.12 97 TYR A C 1
ATOM 760 O O . TYR A 1 97 ? 9.126 -0.746 -2.541 1.00 88.12 97 TYR A O 1
ATOM 768 N N . TYR A 1 98 ? 9.486 -2.836 -1.817 1.00 86.25 98 TYR A N 1
ATOM 769 C CA . TYR A 1 98 ? 8.967 -2.560 -0.476 1.00 86.25 98 TYR A CA 1
ATOM 770 C C . TYR A 1 98 ? 9.822 -1.554 0.295 1.00 86.25 98 TYR A C 1
ATOM 772 O O . TYR A 1 98 ? 9.268 -0.728 1.033 1.00 86.25 98 TYR A O 1
ATOM 780 N N . HIS A 1 99 ? 11.142 -1.589 0.103 1.00 88.94 99 HIS A N 1
ATOM 781 C CA . HIS A 1 99 ? 12.051 -0.603 0.671 1.00 88.94 99 HIS A CA 1
ATOM 782 C C . HIS A 1 99 ? 11.798 0.795 0.086 1.00 88.94 99 HIS A C 1
ATOM 784 O O . HIS A 1 99 ? 11.562 1.732 0.849 1.00 88.94 99 HIS A O 1
ATOM 790 N N . LEU A 1 100 ? 11.717 0.923 -1.245 1.00 87.94 100 LEU A N 1
ATOM 791 C CA . LEU A 1 100 ? 11.390 2.181 -1.936 1.00 87.94 100 LEU A CA 1
ATOM 792 C C . LEU A 1 100 ? 10.039 2.756 -1.490 1.00 87.94 100 LEU A C 1
ATOM 794 O O . LEU A 1 100 ? 9.893 3.961 -1.281 1.00 87.94 100 LEU A O 1
ATOM 798 N N . CYS A 1 101 ? 9.045 1.890 -1.289 1.00 88.50 101 CYS A N 1
ATOM 799 C CA . CYS A 1 101 ? 7.726 2.293 -0.805 1.00 88.50 101 CYS A CA 1
ATOM 800 C C . CYS A 1 101 ? 7.708 2.650 0.694 1.00 88.50 101 CYS A C 1
ATOM 802 O O . CYS A 1 101 ? 6.701 3.161 1.194 1.00 88.50 101 CYS A O 1
ATOM 804 N N . GLY A 1 102 ? 8.792 2.386 1.431 1.00 90.69 102 GLY A N 1
ATOM 805 C CA . GLY A 1 102 ? 8.892 2.618 2.870 1.00 90.69 102 GLY A CA 1
ATOM 806 C C . GLY A 1 102 ? 7.919 1.759 3.679 1.00 90.69 102 GLY A C 1
ATOM 807 O O . GLY A 1 102 ? 7.327 2.244 4.647 1.00 90.69 102 GLY A O 1
ATOM 808 N N . TYR A 1 103 ? 7.708 0.504 3.269 1.00 89.31 103 TYR A N 1
ATOM 809 C CA . TYR A 1 103 ? 6.774 -0.411 3.931 1.00 89.31 103 TYR A CA 1
ATOM 810 C C . TYR A 1 103 ? 7.186 -0.694 5.384 1.00 89.31 103 TYR A C 1
ATOM 812 O O . TYR A 1 103 ? 6.350 -0.655 6.290 1.00 89.31 103 TYR A O 1
ATOM 820 N N . ASN A 1 104 ? 8.489 -0.884 5.615 1.00 90.44 104 ASN A N 1
ATOM 821 C CA . ASN A 1 104 ? 9.055 -1.122 6.944 1.00 90.44 104 ASN A CA 1
ATOM 822 C C . ASN A 1 104 ? 8.845 0.076 7.880 1.00 90.44 104 ASN A C 1
ATOM 824 O O . ASN A 1 104 ? 8.399 -0.116 9.010 1.00 90.44 104 ASN A O 1
ATOM 828 N N . ASP A 1 105 ? 9.050 1.307 7.400 1.00 91.81 105 ASP A N 1
ATOM 829 C CA . ASP A 1 105 ? 8.749 2.520 8.174 1.00 91.81 105 ASP A CA 1
ATOM 830 C C . ASP A 1 105 ? 7.275 2.568 8.579 1.00 91.81 105 ASP A C 1
ATOM 832 O O . ASP A 1 105 ? 6.939 2.853 9.728 1.00 91.81 105 ASP A O 1
ATOM 836 N N . ALA A 1 106 ? 6.375 2.287 7.632 1.00 93.00 106 ALA A N 1
ATOM 837 C CA . ALA A 1 106 ? 4.944 2.321 7.892 1.00 93.00 106 ALA A CA 1
ATOM 838 C C . ALA A 1 106 ? 4.538 1.268 8.930 1.00 93.00 106 ALA A C 1
ATOM 840 O O . ALA A 1 106 ? 3.722 1.554 9.806 1.00 93.00 106 ALA A O 1
ATOM 841 N N . ASN A 1 107 ? 5.125 0.071 8.863 1.00 93.12 107 ASN A N 1
ATOM 842 C CA . ASN A 1 107 ? 4.921 -0.980 9.857 1.00 93.12 107 ASN A CA 1
ATOM 843 C C . ASN A 1 107 ? 5.480 -0.592 11.223 1.00 93.12 107 ASN A C 1
ATOM 845 O O . ASN A 1 107 ? 4.794 -0.783 12.222 1.00 93.12 107 ASN A O 1
ATOM 849 N N . SER A 1 108 ? 6.667 0.014 11.267 1.00 94.88 108 SER A N 1
ATOM 850 C CA . SER A 1 108 ? 7.267 0.528 12.499 1.00 94.88 108 SER A CA 1
ATOM 851 C C . SER A 1 108 ? 6.368 1.577 13.165 1.00 94.88 108 SER A C 1
ATOM 853 O O . SER A 1 108 ? 6.055 1.467 14.350 1.00 94.88 108 SER A O 1
ATOM 855 N N . ILE A 1 109 ? 5.833 2.531 12.394 1.00 94.62 109 ILE A N 1
ATOM 856 C CA . ILE A 1 109 ? 4.890 3.544 12.897 1.00 94.62 109 ILE A CA 1
ATOM 857 C C . ILE A 1 109 ? 3.606 2.895 13.429 1.00 94.62 109 ILE A C 1
ATOM 859 O O . ILE A 1 109 ? 3.142 3.260 14.509 1.00 94.62 109 ILE A O 1
ATOM 863 N N . ARG A 1 110 ? 3.030 1.926 12.701 1.00 95.06 110 ARG A N 1
ATOM 864 C CA . ARG A 1 110 ? 1.832 1.194 13.153 1.00 95.06 110 ARG A CA 1
ATOM 865 C C . ARG A 1 110 ? 2.098 0.440 14.450 1.00 95.06 110 ARG A C 1
ATOM 867 O O . ARG A 1 110 ? 1.286 0.536 15.361 1.00 95.06 110 ARG A O 1
ATOM 874 N N . LYS A 1 111 ? 3.225 -0.269 14.538 1.00 96.06 111 LYS A N 1
ATOM 875 C CA . LYS A 1 111 ? 3.610 -1.044 15.720 1.00 96.06 111 LYS A CA 1
ATOM 876 C C . LYS A 1 111 ? 3.804 -0.134 16.932 1.00 96.06 111 LYS A C 1
ATOM 878 O O . LYS A 1 111 ? 3.204 -0.377 17.970 1.00 96.06 111 LYS A O 1
ATOM 883 N N . LYS A 1 112 ? 4.521 0.980 16.766 1.00 96.50 112 LYS A N 1
ATOM 884 C CA . LYS A 1 112 ? 4.690 1.983 17.824 1.00 96.50 112 LYS A CA 1
ATOM 885 C C . LYS A 1 112 ? 3.348 2.548 18.298 1.00 96.50 112 LYS A C 1
ATOM 887 O O . LYS A 1 112 ? 3.121 2.655 19.497 1.00 96.50 112 LYS A O 1
ATOM 892 N N . HIS A 1 113 ? 2.440 2.871 17.375 1.00 95.00 113 HIS A N 1
ATOM 893 C CA . HIS A 1 113 ? 1.098 3.338 17.732 1.00 95.00 113 HIS A CA 1
ATOM 894 C C . HIS A 1 113 ? 0.290 2.258 18.473 1.00 95.00 113 HIS A C 1
ATOM 896 O O . HIS A 1 113 ? -0.383 2.546 19.458 1.00 95.00 113 HIS A O 1
ATOM 902 N N . GLN A 1 114 ? 0.369 0.997 18.036 1.00 95.00 114 GLN A N 1
ATOM 903 C CA . GLN A 1 114 ? -0.263 -0.131 18.727 1.00 95.00 114 GLN A CA 1
ATOM 904 C C . GLN A 1 114 ? 0.275 -0.307 20.150 1.00 95.00 114 GLN A C 1
ATOM 906 O O . GLN A 1 114 ? -0.512 -0.529 21.062 1.00 95.00 114 GLN A O 1
ATOM 911 N N . GLU A 1 115 ? 1.585 -0.177 20.350 1.00 96.25 115 GLU A N 1
ATOM 912 C CA . GLU A 1 115 ? 2.226 -0.273 21.665 1.00 96.25 115 GLU A CA 1
ATOM 913 C C . GLU A 1 115 ? 1.819 0.885 22.586 1.00 96.25 115 GLU A C 1
ATOM 915 O O . GLU A 1 115 ? 1.461 0.652 23.740 1.00 96.25 115 GLU A O 1
ATOM 920 N N . GLN A 1 116 ? 1.797 2.118 22.070 1.00 95.62 116 GLN A N 1
ATOM 921 C CA . GLN A 1 116 ? 1.382 3.311 22.819 1.00 95.62 116 GLN A CA 1
ATOM 922 C C . GLN A 1 116 ? -0.095 3.264 23.236 1.00 95.62 116 GLN A C 1
ATOM 924 O O . GLN A 1 116 ? -0.440 3.674 24.340 1.00 95.62 116 GLN A O 1
ATOM 929 N N . HIS A 1 117 ? -0.960 2.719 22.378 1.00 94.50 117 HIS A N 1
ATOM 930 C CA . HIS A 1 117 ? -2.409 2.654 22.586 1.00 94.50 117 HIS A CA 1
ATOM 931 C C . HIS A 1 117 ? -2.895 1.210 22.810 1.00 94.50 117 HIS A C 1
ATOM 933 O O . HIS A 1 117 ? -3.983 0.831 22.368 1.00 94.50 117 HIS A O 1
ATOM 939 N N . LYS A 1 118 ? -2.092 0.382 23.496 1.00 95.94 118 LYS A N 1
ATOM 940 C CA . LYS A 1 118 ? -2.297 -1.074 23.620 1.00 95.94 118 LYS A CA 1
ATOM 941 C C . LYS A 1 118 ? -3.685 -1.463 24.131 1.00 95.94 118 LYS A C 1
ATOM 943 O O . LYS A 1 118 ? -4.302 -2.367 23.580 1.00 95.94 118 LYS A O 1
ATOM 948 N N . ALA A 1 119 ? -4.201 -0.772 25.148 1.00 95.12 119 ALA A N 1
ATOM 949 C CA . ALA A 1 119 ? -5.518 -1.071 25.717 1.00 95.12 119 ALA A CA 1
ATOM 950 C C . ALA A 1 119 ? -6.661 -0.836 24.711 1.00 95.12 119 ALA A C 1
ATOM 952 O O . ALA A 1 119 ? -7.532 -1.689 24.553 1.00 95.12 119 ALA A O 1
ATOM 953 N N . GLN A 1 120 ? -6.637 0.294 23.994 1.00 93.75 120 GLN A N 1
ATOM 954 C CA . GLN A 1 120 ? -7.606 0.587 22.932 1.00 93.75 120 GLN A CA 1
ATOM 955 C C . GLN A 1 120 ? -7.460 -0.402 21.775 1.00 93.75 120 GLN A C 1
ATOM 957 O O . GLN A 1 120 ? -8.455 -0.940 21.295 1.00 93.75 120 GLN A O 1
ATOM 962 N N . PHE A 1 121 ? -6.223 -0.700 21.369 1.00 94.81 121 PHE A N 1
ATOM 963 C CA . PHE A 1 121 ? -5.951 -1.665 20.310 1.00 94.81 121 PHE A CA 1
ATOM 964 C C . PHE A 1 121 ? -6.516 -3.054 20.630 1.00 94.81 121 PHE A C 1
ATOM 966 O O . PHE A 1 121 ? -7.182 -3.623 19.775 1.00 94.81 121 PHE A O 1
ATOM 973 N N . LEU A 1 122 ? -6.325 -3.567 21.852 1.00 95.50 122 LEU A N 1
ATOM 974 C CA . LEU A 1 122 ? -6.847 -4.876 22.268 1.00 95.50 122 LEU A CA 1
ATOM 975 C C . LEU A 1 122 ? -8.380 -4.942 22.226 1.00 95.50 122 LEU A C 1
ATOM 977 O O . LEU A 1 122 ? -8.947 -5.935 21.774 1.00 95.50 122 LEU A O 1
ATOM 981 N N . LYS A 1 123 ? -9.067 -3.874 22.651 1.00 94.12 123 LYS A N 1
ATOM 982 C CA . LYS A 1 123 ? -10.531 -3.782 22.522 1.00 94.12 123 LYS A CA 1
ATOM 983 C C . LYS A 1 123 ? -10.962 -3.852 21.056 1.00 94.12 123 LYS A C 1
ATOM 985 O O . LYS A 1 123 ? -11.905 -4.557 20.717 1.00 94.12 123 LYS A O 1
ATOM 990 N N . ILE A 1 124 ? -10.258 -3.123 20.191 1.00 93.25 124 ILE A N 1
ATOM 991 C CA . ILE A 1 124 ? -10.557 -3.019 18.760 1.00 93.25 124 ILE A CA 1
ATOM 992 C C . ILE A 1 124 ? -10.247 -4.329 18.020 1.00 93.25 124 ILE A C 1
ATOM 994 O O . ILE A 1 124 ? -11.017 -4.731 17.150 1.00 93.25 124 ILE A O 1
ATOM 998 N N . SER A 1 125 ? -9.143 -5.005 18.347 1.00 92.12 125 SER A N 1
ATOM 999 C CA . SER A 1 125 ? -8.728 -6.251 17.691 1.00 92.12 125 SER A CA 1
ATOM 1000 C C . SER A 1 125 ? -9.658 -7.421 17.997 1.00 92.12 125 SER A C 1
ATOM 1002 O O . SER A 1 125 ? -9.779 -8.325 17.179 1.00 92.12 125 SER A O 1
ATOM 1004 N N . ASN A 1 126 ? -10.326 -7.387 19.152 1.00 94.06 126 ASN A N 1
ATOM 1005 C CA . ASN A 1 126 ? -11.240 -8.436 19.604 1.00 94.06 126 ASN A CA 1
ATOM 1006 C C . ASN A 1 126 ? -12.688 -8.238 19.117 1.00 94.06 126 ASN A C 1
ATOM 1008 O O . ASN A 1 126 ? -13.574 -8.992 19.514 1.00 94.06 126 ASN A O 1
ATOM 1012 N N . LEU A 1 127 ? -12.949 -7.234 18.272 1.00 92.62 127 LEU A N 1
ATOM 1013 C CA . LEU A 1 127 ? -14.270 -7.009 17.687 1.00 92.62 127 LEU A CA 1
ATOM 1014 C C . LEU A 1 127 ? -14.665 -8.149 16.748 1.00 92.62 127 LEU A C 1
ATOM 1016 O O . LEU A 1 127 ? -13.886 -8.559 15.886 1.00 92.62 127 LEU A O 1
ATOM 1020 N N . SER A 1 128 ? -15.923 -8.581 16.829 1.00 93.25 128 SER A N 1
ATOM 1021 C CA . SER A 1 128 ? -16.461 -9.563 15.884 1.00 93.25 128 SER A CA 1
ATOM 1022 C C . SER A 1 128 ? -16.423 -9.054 14.435 1.00 93.25 128 SER A C 1
ATOM 1024 O O . SER A 1 128 ? -16.460 -7.849 14.161 1.00 93.25 128 SER A O 1
ATOM 1026 N N . SER A 1 129 ? -16.301 -9.965 13.470 1.00 90.38 129 SER A N 1
ATOM 1027 C CA . SER A 1 129 ? -16.218 -9.613 12.048 1.00 90.38 129 SER A CA 1
ATOM 1028 C C . SER A 1 129 ? -17.557 -9.097 11.516 1.00 90.38 129 SER A C 1
ATOM 1030 O O . SER A 1 129 ? -18.610 -9.636 11.832 1.00 90.38 129 SER A O 1
ATOM 1032 N N . LEU A 1 130 ? -17.515 -8.082 10.646 1.00 90.25 130 LEU A N 1
ATOM 1033 C CA . LEU A 1 130 ? -18.690 -7.654 9.871 1.00 90.25 130 LEU A CA 1
ATOM 1034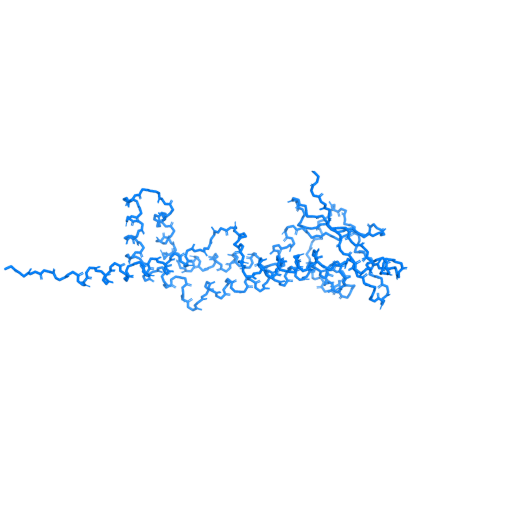 C C . LEU A 1 130 ? -18.880 -8.460 8.581 1.00 90.25 130 LEU A C 1
ATOM 1036 O O . LEU A 1 130 ? -19.908 -8.331 7.925 1.00 90.25 130 LEU A O 1
ATOM 1040 N N . LYS A 1 131 ? -17.892 -9.274 8.197 1.00 90.88 131 LYS A N 1
ATOM 1041 C CA . LYS A 1 131 ? -17.970 -10.164 7.034 1.00 90.88 131 LYS A CA 1
ATOM 1042 C C . LYS A 1 131 ? -18.600 -11.493 7.456 1.00 90.88 131 LYS A C 1
ATOM 1044 O O . LYS A 1 131 ? -17.894 -12.488 7.575 1.00 90.88 131 LYS A O 1
ATOM 1049 N N . THR A 1 132 ? -19.898 -11.486 7.737 1.00 92.62 132 THR A N 1
ATOM 1050 C CA . THR A 1 132 ? -20.675 -12.686 8.087 1.00 92.62 132 THR A CA 1
ATOM 1051 C C . THR A 1 132 ? -22.015 -12.660 7.354 1.00 92.62 132 THR A C 1
ATOM 1053 O O . THR A 1 132 ? -22.587 -11.590 7.144 1.00 92.62 132 THR A O 1
ATOM 1056 N N . SER A 1 133 ? -22.491 -13.831 6.928 1.00 92.25 133 SER A N 1
ATOM 1057 C CA . SER A 1 133 ? -23.830 -14.021 6.355 1.00 92.25 133 SER A CA 1
ATOM 1058 C C . SER A 1 133 ? -24.898 -14.228 7.434 1.00 92.25 133 SER A C 1
ATOM 1060 O O . SER A 1 133 ? -26.090 -14.110 7.154 1.00 92.25 133 SER A O 1
ATOM 1062 N N . ASN A 1 134 ? -24.490 -14.516 8.675 1.00 96.00 134 ASN A N 1
ATOM 1063 C CA . ASN A 1 134 ? -25.400 -14.720 9.791 1.00 96.00 134 ASN A CA 1
ATOM 1064 C C . ASN A 1 134 ? -25.866 -13.369 10.359 1.00 96.00 134 ASN A C 1
ATOM 1066 O O . ASN A 1 134 ? -25.073 -12.571 10.863 1.00 96.00 134 ASN A O 1
ATOM 1070 N N . MET A 1 135 ? -27.180 -13.129 10.328 1.00 95.31 135 MET A N 1
ATOM 1071 C CA . MET A 1 135 ? -27.777 -11.873 10.790 1.00 95.31 135 MET A CA 1
ATOM 1072 C C . MET A 1 135 ? -27.542 -11.603 12.286 1.00 95.31 135 MET A C 1
ATOM 1074 O O . MET A 1 135 ? -27.313 -10.459 12.677 1.00 95.31 135 MET A O 1
ATOM 1078 N N . ALA A 1 136 ? -27.570 -12.632 13.137 1.00 96.12 136 ALA A N 1
ATOM 1079 C CA . ALA A 1 136 ? -27.362 -12.469 14.575 1.00 96.12 136 ALA A CA 1
ATOM 1080 C C . ALA A 1 136 ? -25.915 -12.055 14.890 1.00 96.12 136 ALA A C 1
ATOM 1082 O O . ALA A 1 136 ? -25.687 -11.145 15.691 1.00 96.12 136 ALA A O 1
ATOM 1083 N N . GLU A 1 137 ? -24.941 -12.668 14.214 1.00 94.25 137 GLU A N 1
ATOM 1084 C CA . GLU A 1 137 ? -23.528 -12.292 14.324 1.00 94.25 137 GLU A CA 1
ATOM 1085 C C . GLU A 1 137 ? -23.273 -10.883 13.784 1.00 94.25 137 GLU A C 1
ATOM 1087 O O . GLU A 1 137 ? -22.566 -10.097 14.415 1.00 94.25 137 GLU A O 1
ATOM 1092 N N . PHE A 1 138 ? -23.902 -10.525 12.662 1.00 93.94 138 PHE A N 1
ATOM 1093 C CA . PHE A 1 138 ? -23.810 -9.180 12.102 1.00 93.94 138 PHE A CA 1
ATOM 1094 C C . PHE A 1 138 ? -24.375 -8.119 13.060 1.00 93.94 138 PHE A C 1
ATOM 1096 O O . PHE A 1 138 ? -23.747 -7.080 13.290 1.00 93.94 138 PHE A O 1
ATOM 1103 N N . LEU A 1 139 ? -25.534 -8.385 13.674 1.00 95.31 139 LEU A N 1
ATOM 1104 C CA . LEU A 1 139 ? -26.136 -7.503 14.678 1.00 95.31 139 LEU A CA 1
ATOM 1105 C C . LEU A 1 139 ? -25.245 -7.366 15.915 1.00 95.31 139 LEU A C 1
ATOM 1107 O O . LEU A 1 139 ? -25.080 -6.255 16.427 1.00 95.31 139 LEU A O 1
ATOM 1111 N N . LYS A 1 140 ? -24.639 -8.465 16.377 1.00 95.56 140 LYS A N 1
ATOM 1112 C CA . LYS A 1 140 ? -23.649 -8.449 17.461 1.00 95.56 140 LYS A CA 1
ATOM 1113 C C . LYS A 1 140 ? -22.452 -7.561 17.098 1.00 95.56 140 LYS A C 1
ATOM 1115 O O . LYS A 1 140 ? -22.126 -6.648 17.855 1.00 95.56 140 LYS A O 1
ATOM 1120 N N . ALA A 1 141 ? -21.888 -7.733 15.904 1.00 94.25 141 ALA A N 1
ATOM 1121 C CA . ALA A 1 141 ? -20.768 -6.941 15.396 1.00 94.25 141 ALA A CA 1
ATOM 1122 C C . ALA A 1 141 ? -21.072 -5.446 15.256 1.00 94.25 141 ALA A C 1
ATOM 1124 O O . ALA A 1 141 ? -20.188 -4.608 15.477 1.00 94.25 141 ALA A O 1
ATOM 1125 N N . CYS A 1 142 ? -22.315 -5.100 14.916 1.00 94.12 142 CYS A N 1
ATOM 1126 C CA . CYS A 1 142 ? -22.792 -3.720 14.908 1.00 94.12 142 CYS A CA 1
ATOM 1127 C C . CYS A 1 142 ? -22.898 -3.145 16.325 1.00 94.12 142 CYS A C 1
ATOM 1129 O O . CYS A 1 142 ? -22.418 -2.036 16.563 1.00 94.12 142 CYS A O 1
ATOM 1131 N N . LYS A 1 143 ? -23.486 -3.892 17.271 1.00 95.44 143 LYS A N 1
ATOM 1132 C CA . LYS A 1 143 ? -23.645 -3.459 18.669 1.00 95.44 143 LYS A CA 1
ATOM 1133 C C . LYS A 1 143 ? -22.298 -3.213 19.347 1.00 95.44 143 LYS A C 1
ATOM 1135 O O . LYS A 1 143 ? -22.115 -2.150 19.929 1.00 95.44 143 LYS A O 1
ATOM 1140 N N . GLU A 1 144 ? -21.349 -4.138 19.204 1.00 94.94 144 GLU A N 1
ATOM 1141 C CA . GLU A 1 144 ? -19.992 -4.016 19.764 1.00 94.94 144 GLU A CA 1
ATOM 1142 C C . GLU A 1 144 ? -19.237 -2.795 19.212 1.00 94.94 144 GLU A C 1
ATOM 1144 O O . GLU A 1 144 ? -18.544 -2.086 19.940 1.00 94.94 144 GLU A O 1
ATOM 1149 N N . ARG A 1 145 ? -19.382 -2.502 17.915 1.00 94.38 145 ARG A N 1
ATOM 1150 C CA . ARG A 1 145 ? -18.764 -1.311 17.309 1.00 94.38 145 ARG A CA 1
ATOM 1151 C C . ARG A 1 145 ? -19.445 -0.017 17.717 1.00 94.38 145 ARG A C 1
ATOM 1153 O O . ARG A 1 145 ? -18.775 1.006 17.814 1.00 94.38 145 ARG A O 1
ATOM 1160 N N . LEU A 1 146 ? -20.761 -0.045 17.917 1.00 94.62 146 LEU A N 1
ATOM 1161 C CA . LEU A 1 146 ? -21.503 1.122 18.372 1.00 94.62 146 LEU A CA 1
ATOM 1162 C C . LEU A 1 146 ? -21.141 1.465 19.821 1.00 94.62 146 LEU A C 1
ATOM 1164 O O . LEU A 1 146 ? -20.952 2.641 20.118 1.00 94.62 146 LEU A O 1
ATOM 1168 N N . SER A 1 147 ? -20.987 0.460 20.691 1.00 94.56 147 SER A N 1
ATOM 1169 C CA . SER A 1 147 ? -20.563 0.671 22.080 1.00 94.56 147 SER A CA 1
ATOM 1170 C C . SER A 1 147 ? -19.117 1.163 22.188 1.00 94.56 147 SER A C 1
ATOM 1172 O O . SER A 1 147 ? -18.819 1.969 23.061 1.00 94.56 147 SER A O 1
ATOM 1174 N N . LEU A 1 148 ? -18.229 0.738 21.282 1.00 94.50 148 LEU A N 1
ATOM 1175 C CA . LEU A 1 148 ? -16.824 1.170 21.228 1.00 94.50 148 LEU A CA 1
ATOM 1176 C C . LEU A 1 148 ? -16.564 2.306 20.223 1.00 94.50 148 LEU A C 1
ATOM 1178 O O . LEU A 1 148 ? -15.421 2.524 19.819 1.00 94.50 148 LEU A O 1
ATOM 1182 N N . TYR A 1 149 ? -17.601 3.034 19.797 1.00 92.88 149 TYR A N 1
ATOM 1183 C CA . TYR A 1 149 ? -17.489 4.035 18.731 1.00 92.88 149 TYR A CA 1
ATOM 1184 C C . TYR A 1 149 ? -16.417 5.095 19.020 1.00 92.88 149 TYR A C 1
ATOM 1186 O O . TYR A 1 149 ? -15.617 5.409 18.134 1.00 92.88 149 TYR A O 1
ATOM 1194 N N . ASP A 1 150 ? -16.385 5.627 20.243 1.00 93.12 150 ASP A N 1
ATOM 1195 C CA . ASP A 1 150 ? -15.438 6.678 20.629 1.00 93.12 150 ASP A CA 1
ATOM 1196 C C . ASP A 1 150 ? -14.006 6.142 20.725 1.00 93.12 150 ASP A C 1
ATOM 1198 O O . ASP A 1 150 ? -13.088 6.773 20.200 1.00 93.12 150 ASP A O 1
ATOM 1202 N N . ASP A 1 151 ? -13.821 4.937 21.279 1.00 93.12 151 ASP A N 1
ATOM 1203 C CA . ASP A 1 151 ? -12.525 4.246 21.332 1.00 93.12 151 ASP A CA 1
ATOM 1204 C C . ASP A 1 151 ? -11.969 4.004 19.913 1.00 93.12 151 ASP A C 1
ATOM 1206 O O . ASP A 1 151 ? -10.819 4.338 19.628 1.00 93.12 151 ASP A O 1
ATOM 1210 N N . ILE A 1 152 ? -12.795 3.495 18.987 1.00 92.44 152 ILE A N 1
ATOM 1211 C CA . ILE A 1 152 ? -12.411 3.259 17.582 1.00 92.44 152 ILE A CA 1
ATOM 1212 C C . ILE A 1 152 ? -12.099 4.582 16.874 1.00 92.44 152 ILE A C 1
ATOM 1214 O O . ILE A 1 152 ? -11.109 4.700 16.145 1.00 92.44 152 ILE A O 1
ATOM 1218 N N . THR A 1 153 ? -12.963 5.581 17.055 1.00 91.50 153 THR A N 1
ATOM 1219 C CA . THR A 1 153 ? -12.831 6.876 16.384 1.00 91.50 153 THR A CA 1
ATOM 1220 C C . THR A 1 153 ? -11.573 7.588 16.849 1.00 91.50 153 THR A C 1
ATOM 1222 O O . THR A 1 153 ? -10.816 8.055 15.999 1.00 91.50 153 THR A O 1
ATOM 1225 N N . SER A 1 154 ? -11.335 7.637 18.159 1.00 93.81 154 SER A N 1
ATOM 1226 C CA . SER A 1 154 ? -10.135 8.224 18.746 1.00 93.81 154 SER A CA 1
ATOM 1227 C C . SER A 1 154 ? -8.888 7.486 18.262 1.00 93.81 154 SER A C 1
ATOM 1229 O O . SER A 1 154 ? -8.026 8.101 17.638 1.00 93.81 154 SER A O 1
ATOM 1231 N N . TYR A 1 155 ? -8.857 6.152 18.372 1.00 94.19 155 TYR A N 1
ATOM 1232 C CA . TYR A 1 155 ? -7.696 5.348 17.986 1.00 94.19 155 TYR A CA 1
ATOM 1233 C C . TYR A 1 155 ? -7.233 5.578 16.542 1.00 94.19 155 TYR A C 1
ATOM 1235 O O . TYR A 1 155 ? -6.035 5.625 16.293 1.00 94.19 155 TYR A O 1
ATOM 1243 N N . TYR A 1 156 ? -8.138 5.714 15.565 1.00 90.75 156 TYR A N 1
ATOM 1244 C CA . TYR A 1 156 ? -7.742 5.911 14.161 1.00 90.75 156 TYR A CA 1
ATOM 1245 C C . TYR A 1 156 ? -7.629 7.380 13.735 1.00 90.75 156 TYR A C 1
ATOM 1247 O O . TYR A 1 156 ? -6.865 7.688 12.811 1.00 90.75 156 TYR A O 1
ATOM 1255 N N . ASN A 1 157 ? -8.399 8.280 14.356 1.00 89.56 157 ASN A N 1
ATOM 1256 C CA . ASN A 1 157 ? -8.501 9.676 13.925 1.00 89.56 157 ASN A CA 1
ATOM 1257 C C . ASN A 1 157 ? -7.751 10.660 14.818 1.00 89.56 157 ASN A C 1
ATOM 1259 O O . ASN A 1 157 ? -7.637 11.822 14.420 1.00 89.56 157 ASN A O 1
ATOM 1263 N N . GLU A 1 158 ? -7.205 10.238 15.962 1.00 88.44 158 GLU A N 1
ATOM 1264 C CA . GLU A 1 158 ? -6.375 11.106 16.792 1.00 88.44 158 GLU A CA 1
ATOM 1265 C C . GLU A 1 158 ? -5.245 11.699 15.941 1.00 88.44 158 GLU A C 1
ATOM 1267 O O . GLU A 1 158 ? -4.484 10.995 15.266 1.00 88.44 158 GLU A O 1
ATOM 1272 N N . LYS A 1 159 ? -5.204 13.037 15.877 1.00 89.19 159 LYS A N 1
ATOM 1273 C CA . LYS A 1 159 ? -4.271 13.812 15.036 1.00 89.19 159 LYS A CA 1
ATOM 1274 C C . LYS A 1 159 ? -4.250 13.376 13.559 1.00 89.19 159 LYS A C 1
ATOM 1276 O O . LYS A 1 159 ? -3.303 13.690 12.827 1.00 89.19 159 LYS A O 1
ATOM 1281 N N . SER A 1 160 ? -5.289 12.665 13.116 1.00 89.56 160 SER A N 1
ATOM 1282 C CA . SER A 1 160 ? -5.422 12.026 11.805 1.00 89.56 160 SER A CA 1
ATOM 1283 C C . SER A 1 160 ? -4.238 11.126 11.426 1.00 89.56 160 SER A C 1
ATOM 1285 O O . SER A 1 160 ? -3.891 11.043 10.245 1.00 89.56 160 SER A O 1
ATOM 1287 N N . TRP A 1 161 ? -3.580 10.480 12.399 1.00 92.31 161 TRP A N 1
ATOM 1288 C CA . TRP A 1 161 ? -2.331 9.744 12.157 1.00 92.31 161 TRP A CA 1
ATOM 1289 C C . TRP A 1 161 ? -2.500 8.645 11.098 1.00 92.31 161 TRP A C 1
ATOM 1291 O O . TRP A 1 161 ? -1.660 8.529 10.205 1.00 92.31 161 TRP A O 1
ATOM 1301 N N . SER A 1 162 ? -3.610 7.895 11.140 1.00 89.44 162 SER A N 1
ATOM 1302 C CA . SER A 1 162 ? -3.863 6.789 10.214 1.00 89.44 162 SER A CA 1
ATOM 1303 C C . SER A 1 162 ? -4.011 7.300 8.781 1.00 89.44 162 SER A C 1
ATOM 1305 O O . SER A 1 162 ? -3.349 6.807 7.869 1.00 89.44 162 SER A O 1
ATOM 1307 N N . SER A 1 163 ? -4.806 8.355 8.577 1.00 89.31 163 SER A N 1
ATOM 1308 C CA . SER A 1 163 ? -4.994 8.989 7.266 1.00 89.31 163 SER A CA 1
ATOM 1309 C C . SER A 1 163 ? -3.703 9.616 6.735 1.00 89.31 163 SER A C 1
ATOM 1311 O O . SER A 1 163 ? -3.357 9.411 5.572 1.00 89.31 163 SER A O 1
ATOM 1313 N N . LYS A 1 164 ? -2.941 10.313 7.591 1.00 92.62 164 LYS A N 1
ATOM 1314 C CA . LYS A 1 164 ? -1.625 10.872 7.239 1.00 92.62 164 LYS A CA 1
ATOM 1315 C C . LYS A 1 164 ? -0.652 9.775 6.820 1.00 92.62 164 LYS A C 1
ATOM 1317 O O . LYS A 1 164 ? 0.049 9.927 5.821 1.00 92.62 164 LYS A O 1
ATOM 1322 N N . LEU A 1 165 ? -0.622 8.664 7.553 1.00 92.88 165 LEU A N 1
ATOM 1323 C CA . LEU A 1 165 ? 0.229 7.526 7.229 1.00 92.88 165 LEU A CA 1
ATOM 1324 C C . LEU A 1 165 ? -0.189 6.878 5.904 1.00 92.88 165 LEU A C 1
ATOM 1326 O O . LEU A 1 165 ? 0.675 6.636 5.065 1.00 92.88 165 LEU A O 1
ATOM 1330 N N . LYS A 1 166 ? -1.492 6.653 5.679 1.00 90.50 166 LYS A N 1
ATOM 1331 C CA . LYS A 1 166 ? -2.026 6.126 4.409 1.00 90.50 166 LYS A CA 1
ATOM 1332 C C . LYS A 1 166 ? -1.629 7.014 3.228 1.00 90.50 166 LYS A C 1
ATOM 1334 O O . LYS A 1 166 ? -1.111 6.503 2.238 1.00 90.50 166 LYS A O 1
ATOM 1339 N N . PHE A 1 167 ? -1.799 8.330 3.355 1.00 91.75 167 PHE A N 1
ATOM 1340 C CA . PHE A 1 167 ? -1.422 9.280 2.310 1.00 91.75 167 PHE A CA 1
ATOM 1341 C C . PHE A 1 167 ? 0.090 9.275 2.042 1.00 91.75 167 PHE A C 1
ATOM 1343 O O . PHE A 1 167 ? 0.511 9.183 0.893 1.00 91.75 167 PHE A O 1
ATOM 1350 N N . LYS A 1 168 ? 0.926 9.269 3.089 1.00 91.38 168 LYS A N 1
ATOM 1351 C CA . LYS A 1 168 ? 2.385 9.148 2.934 1.00 91.38 168 LYS A CA 1
ATOM 1352 C C . LYS A 1 168 ? 2.792 7.846 2.240 1.00 91.38 168 LYS A C 1
ATOM 1354 O O . LYS A 1 168 ? 3.642 7.885 1.355 1.00 91.38 168 LYS A O 1
ATOM 1359 N N . CYS A 1 169 ? 2.183 6.715 2.605 1.00 91.06 169 CYS A N 1
ATOM 1360 C CA . CYS A 1 169 ? 2.428 5.429 1.943 1.00 91.06 169 CYS A CA 1
ATOM 1361 C C . CYS A 1 169 ? 2.052 5.488 0.458 1.00 91.06 169 CYS A C 1
ATOM 1363 O O . CYS A 1 169 ? 2.806 5.004 -0.378 1.00 91.06 169 CYS A O 1
ATOM 1365 N N . TYR A 1 170 ? 0.920 6.117 0.124 1.00 90.31 170 TYR A N 1
ATOM 1366 C CA . TYR A 1 170 ? 0.504 6.315 -1.262 1.00 90.31 170 TYR A CA 1
ATOM 1367 C C . TYR A 1 170 ? 1.539 7.122 -2.056 1.00 90.31 170 TYR A C 1
ATOM 1369 O O . TYR A 1 170 ? 2.012 6.650 -3.085 1.00 90.31 170 TYR A O 1
ATOM 1377 N N . ILE A 1 171 ? 1.961 8.285 -1.548 1.00 90.62 171 ILE A N 1
ATOM 1378 C CA . ILE A 1 171 ? 2.983 9.116 -2.206 1.00 90.62 171 ILE A CA 1
ATOM 1379 C C . ILE A 1 171 ? 4.297 8.346 -2.386 1.00 90.62 171 ILE A C 1
ATOM 1381 O O . ILE A 1 171 ? 4.906 8.413 -3.451 1.00 90.62 171 ILE A O 1
ATOM 1385 N N . ARG A 1 172 ? 4.731 7.586 -1.375 1.00 90.88 172 ARG A N 1
ATOM 1386 C CA . ARG A 1 172 ? 5.941 6.754 -1.468 1.00 90.88 172 ARG A CA 1
ATOM 1387 C C . ARG A 1 172 ? 5.805 5.645 -2.507 1.00 90.88 172 ARG A C 1
ATOM 1389 O O . ARG A 1 172 ? 6.749 5.430 -3.251 1.00 90.88 172 ARG A O 1
ATOM 1396 N N . LYS A 1 173 ? 4.639 5.000 -2.617 1.00 89.38 173 LYS A N 1
ATOM 1397 C CA . LYS A 1 173 ? 4.371 4.006 -3.666 1.00 89.38 173 LYS A CA 1
ATOM 1398 C C . LYS A 1 173 ? 4.466 4.623 -5.063 1.00 89.38 173 LYS A C 1
ATOM 1400 O O . LYS A 1 173 ? 5.125 4.050 -5.920 1.00 89.38 173 LYS A O 1
ATOM 1405 N N . GLN A 1 174 ? 3.883 5.806 -5.269 1.00 88.88 174 GLN A N 1
ATOM 1406 C CA . GLN A 1 174 ? 3.993 6.530 -6.543 1.00 88.88 174 GLN A CA 1
ATOM 1407 C C . GLN A 1 174 ? 5.451 6.871 -6.874 1.00 88.88 174 GLN A C 1
ATOM 1409 O O . GLN A 1 174 ? 5.907 6.624 -7.985 1.00 88.88 174 GLN A O 1
ATOM 1414 N N . LYS A 1 175 ? 6.216 7.361 -5.889 1.00 88.50 175 LYS A N 1
ATOM 1415 C CA . LYS A 1 175 ? 7.655 7.618 -6.051 1.00 88.50 175 LYS A CA 1
ATOM 1416 C C . LYS A 1 175 ? 8.453 6.345 -6.339 1.00 88.50 175 LYS A C 1
ATOM 1418 O O . LYS A 1 175 ? 9.354 6.391 -7.162 1.00 88.50 175 LYS A O 1
ATOM 1423 N N . GLY A 1 176 ? 8.122 5.230 -5.689 1.00 87.88 176 GLY A N 1
ATOM 1424 C CA . GLY A 1 176 ? 8.767 3.937 -5.911 1.00 87.88 176 GLY A CA 1
ATOM 1425 C C . GLY A 1 176 ? 8.530 3.410 -7.324 1.00 87.88 176 GLY A C 1
ATOM 1426 O O . GLY A 1 176 ? 9.482 3.030 -7.992 1.00 87.88 176 GLY A O 1
ATOM 1427 N N . VAL A 1 177 ? 7.287 3.461 -7.811 1.00 86.62 177 VAL A N 1
ATOM 1428 C CA . VAL A 1 177 ? 6.957 3.098 -9.200 1.00 86.62 177 VAL A CA 1
ATOM 1429 C C . VAL A 1 177 ? 7.661 4.029 -10.183 1.00 86.62 177 VAL A C 1
ATOM 1431 O O . VAL A 1 177 ? 8.288 3.557 -11.122 1.00 86.62 177 VAL A O 1
ATOM 1434 N N . HIS A 1 178 ? 7.635 5.339 -9.935 1.00 84.88 178 HIS A N 1
ATOM 1435 C CA . HIS A 1 178 ? 8.339 6.304 -10.775 1.00 84.88 178 HIS A CA 1
ATOM 1436 C C . HIS A 1 178 ? 9.852 6.039 -10.818 1.00 84.88 178 HIS A C 1
ATOM 1438 O O . HIS A 1 178 ? 10.456 6.093 -11.884 1.00 84.88 178 HIS A O 1
ATOM 1444 N N . GLU A 1 179 ? 10.465 5.695 -9.683 1.00 85.69 179 GLU A N 1
ATOM 1445 C CA . GLU A 1 179 ? 11.874 5.304 -9.627 1.00 85.69 179 GLU A CA 1
ATOM 1446 C C . GLU A 1 179 ? 12.148 4.030 -10.429 1.00 85.69 179 GLU A C 1
ATOM 1448 O O . GLU A 1 179 ? 13.164 3.963 -11.111 1.00 85.69 179 GLU A O 1
ATOM 1453 N N . ILE A 1 180 ? 11.239 3.050 -10.403 1.00 85.12 180 ILE A N 1
ATOM 1454 C CA . ILE A 1 180 ? 11.338 1.841 -11.230 1.00 85.12 180 ILE A CA 1
ATOM 1455 C C . ILE A 1 180 ? 11.243 2.193 -12.715 1.00 85.12 180 ILE A C 1
ATOM 1457 O O . ILE A 1 180 ? 12.078 1.739 -13.484 1.00 85.12 180 ILE A O 1
ATOM 1461 N N . CYS A 1 181 ? 10.310 3.054 -13.125 1.00 82.50 181 CYS A N 1
ATOM 1462 C CA . CYS A 1 181 ? 10.214 3.500 -14.518 1.00 82.50 181 CYS A CA 1
ATOM 1463 C C . CYS A 1 181 ? 11.480 4.237 -14.982 1.00 82.50 181 CYS A C 1
ATOM 1465 O O . CYS A 1 181 ? 11.959 4.002 -16.089 1.00 82.50 181 CYS A O 1
ATOM 1467 N N . LYS A 1 182 ? 12.075 5.080 -14.125 1.00 83.00 182 LYS A N 1
ATOM 14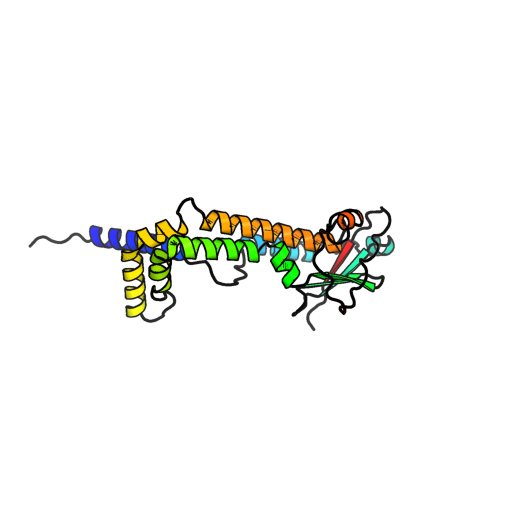68 C CA . LYS A 1 182 ? 13.353 5.751 -14.425 1.00 83.00 182 LYS A CA 1
ATOM 1469 C C . LYS A 1 182 ? 14.516 4.779 -14.598 1.00 83.00 182 LYS A C 1
ATOM 1471 O O . LYS A 1 182 ? 15.498 5.133 -15.242 1.00 83.00 182 LYS A O 1
ATOM 1476 N N . ARG A 1 183 ? 14.418 3.559 -14.058 1.00 82.88 183 ARG A N 1
ATOM 1477 C CA . ARG A 1 183 ? 15.399 2.509 -14.351 1.00 82.88 183 ARG A CA 1
ATOM 1478 C C . ARG A 1 183 ? 15.323 2.059 -15.796 1.00 82.88 183 ARG A C 1
ATOM 1480 O O . ARG A 1 183 ? 16.315 1.542 -16.247 1.00 82.88 183 ARG A O 1
ATOM 1487 N N . PHE A 1 184 ? 14.233 2.222 -16.537 1.00 75.25 184 PHE A N 1
ATOM 1488 C CA . PHE A 1 184 ? 14.195 1.784 -17.942 1.00 75.25 184 PHE A CA 1
ATOM 1489 C C . PHE A 1 184 ? 14.675 2.862 -18.909 1.00 75.25 184 PHE A C 1
ATOM 1491 O O . PHE A 1 184 ? 15.274 2.541 -19.920 1.00 75.25 184 PHE A O 1
ATOM 1498 N N . ILE A 1 185 ? 14.447 4.131 -18.577 1.00 72.12 185 ILE A N 1
ATOM 1499 C CA . ILE A 1 185 ? 14.734 5.254 -19.472 1.00 72.12 185 ILE A CA 1
ATOM 1500 C C . ILE A 1 185 ? 16.119 5.828 -19.129 1.00 72.12 185 ILE A C 1
ATOM 1502 O O . ILE A 1 185 ? 17.130 5.376 -19.650 1.00 72.12 185 ILE A O 1
ATOM 1506 N N . HIS A 1 186 ? 16.197 6.773 -18.190 1.00 69.94 186 HIS A N 1
ATOM 1507 C CA . HIS A 1 186 ? 17.452 7.292 -17.641 1.00 69.94 186 HIS A CA 1
ATOM 1508 C C . HIS A 1 186 ? 17.197 8.016 -16.304 1.00 69.94 186 HIS A C 1
ATOM 1510 O O . HIS A 1 186 ? 16.073 8.432 -16.007 1.00 69.94 186 HIS A O 1
ATOM 1516 N N . GLY A 1 187 ? 18.244 8.225 -15.494 1.00 69.81 187 GLY A N 1
ATOM 1517 C CA . GLY A 1 187 ? 18.163 9.046 -14.272 1.00 69.81 187 GLY A CA 1
ATOM 1518 C C . GLY A 1 187 ? 17.597 8.331 -13.036 1.00 69.81 187 GLY A C 1
ATOM 1519 O O . GLY A 1 187 ? 17.011 8.967 -12.146 1.00 69.81 187 GLY A O 1
ATOM 1520 N N . SER A 1 188 ? 17.739 7.004 -12.969 1.00 79.19 188 SER A N 1
ATOM 1521 C CA . SER A 1 188 ? 17.541 6.278 -11.713 1.00 79.19 188 SER A CA 1
ATOM 1522 C C . SER A 1 188 ? 18.722 6.514 -10.778 1.00 79.19 188 SER A C 1
ATOM 1524 O O . SER A 1 188 ? 19.876 6.367 -11.168 1.00 79.19 188 SER A O 1
ATOM 1526 N N . ALA A 1 189 ? 18.426 6.782 -9.508 1.00 79.31 189 ALA A N 1
ATOM 1527 C CA . ALA A 1 189 ? 19.448 6.940 -8.477 1.00 79.31 189 ALA A CA 1
ATOM 1528 C C . ALA A 1 189 ? 20.243 5.646 -8.229 1.00 79.31 189 ALA A C 1
ATOM 1530 O O . ALA A 1 189 ? 21.329 5.693 -7.664 1.00 79.31 189 ALA A O 1
ATOM 1531 N N . LYS A 1 190 ? 19.706 4.485 -8.631 1.00 81.81 190 LYS A N 1
ATOM 1532 C CA . LYS A 1 190 ? 20.366 3.181 -8.475 1.00 81.81 190 LYS A CA 1
ATOM 1533 C C . LYS A 1 190 ? 21.593 3.022 -9.374 1.00 81.81 190 LYS A C 1
ATOM 1535 O O . LYS A 1 190 ? 22.519 2.317 -8.989 1.00 81.81 190 LYS A O 1
ATOM 1540 N N . TYR A 1 191 ? 21.559 3.620 -10.563 1.00 75.12 191 TYR A N 1
ATOM 1541 C CA . TYR A 1 191 ? 22.577 3.437 -11.601 1.00 75.12 191 TYR A CA 1
ATOM 1542 C C . TYR A 1 191 ? 23.395 4.711 -11.865 1.00 75.12 191 TYR A C 1
ATOM 1544 O O . TYR A 1 191 ? 24.334 4.672 -12.647 1.00 75.12 191 TYR A O 1
ATOM 1552 N N . ASP A 1 192 ? 23.081 5.818 -11.183 1.00 70.31 192 ASP A N 1
ATOM 1553 C CA . ASP A 1 192 ? 23.865 7.052 -11.251 1.00 70.31 192 ASP A CA 1
ATOM 1554 C C . ASP A 1 192 ? 25.252 6.844 -10.615 1.00 70.31 192 ASP A C 1
ATOM 1556 O O . ASP A 1 192 ? 25.370 6.586 -9.413 1.00 70.31 192 ASP A O 1
ATOM 1560 N N . GLU A 1 193 ? 26.315 6.986 -11.412 1.00 62.62 193 GLU A N 1
ATOM 1561 C CA . GLU A 1 193 ? 27.706 6.816 -10.975 1.00 62.62 193 GLU A CA 1
ATOM 1562 C C . GLU A 1 193 ? 28.050 7.703 -9.766 1.00 62.62 193 GLU A C 1
ATOM 1564 O O . GLU A 1 193 ? 28.803 7.285 -8.881 1.00 62.62 193 GLU A O 1
ATOM 1569 N N . LYS A 1 194 ? 27.437 8.894 -9.666 1.00 59.66 194 LYS A N 1
ATOM 1570 C CA . LYS A 1 194 ? 27.661 9.849 -8.566 1.00 59.66 194 LYS A CA 1
ATOM 1571 C C . LYS A 1 194 ? 26.953 9.470 -7.263 1.00 59.66 194 LYS A C 1
ATOM 1573 O O . LYS A 1 194 ? 27.297 10.013 -6.213 1.00 59.66 194 LYS A O 1
ATOM 1578 N N . ALA A 1 195 ? 25.982 8.555 -7.295 1.00 52.47 195 ALA A N 1
ATOM 1579 C CA . ALA A 1 195 ? 25.314 8.054 -6.092 1.00 52.47 195 ALA A CA 1
ATOM 1580 C C . ALA A 1 195 ? 26.185 7.039 -5.321 1.00 52.47 195 ALA A C 1
ATOM 1582 O O . ALA A 1 195 ? 25.998 6.834 -4.119 1.00 52.47 195 ALA A O 1
ATOM 1583 N N . THR A 1 196 ? 27.186 6.451 -5.984 1.00 48.72 196 THR A N 1
ATOM 1584 C CA . THR A 1 196 ? 28.098 5.445 -5.414 1.00 48.72 196 THR A CA 1
ATOM 1585 C C . THR A 1 196 ? 29.037 6.018 -4.343 1.00 48.72 196 THR A C 1
ATOM 1587 O O . THR A 1 196 ? 29.515 5.287 -3.478 1.00 48.72 196 THR A O 1
ATOM 1590 N N . THR A 1 197 ? 29.259 7.335 -4.323 1.00 40.59 197 THR A N 1
ATOM 1591 C CA . THR A 1 197 ? 30.177 8.008 -3.385 1.00 40.59 197 THR A CA 1
ATOM 1592 C C . THR A 1 197 ? 29.593 8.221 -1.979 1.00 40.59 197 THR A C 1
ATOM 1594 O O . THR A 1 197 ? 30.279 8.748 -1.106 1.00 40.59 197 THR A O 1
ATOM 1597 N N . GLY A 1 198 ? 28.337 7.820 -1.735 1.00 35.22 198 GLY A N 1
ATOM 1598 C CA . GLY A 1 198 ? 27.612 8.073 -0.481 1.00 35.22 198 GLY A CA 1
ATOM 1599 C C . GLY A 1 198 ? 27.190 6.840 0.326 1.00 35.22 198 GLY A C 1
ATOM 1600 O O . GLY A 1 198 ? 26.415 6.984 1.275 1.00 35.22 198 GLY A O 1
ATOM 1601 N N . VAL A 1 199 ? 27.642 5.628 -0.015 1.00 36.53 199 VAL A N 1
ATOM 1602 C CA . VAL A 1 199 ? 27.264 4.419 0.739 1.00 36.53 199 VAL A CA 1
ATOM 1603 C C . VAL A 1 199 ? 28.094 4.323 2.020 1.00 36.53 199 VAL A C 1
ATOM 1605 O O . VAL A 1 199 ? 29.241 3.880 2.024 1.00 36.53 199 VAL A O 1
ATOM 1608 N N . ARG A 1 200 ? 27.478 4.721 3.141 1.00 37.72 200 ARG A N 1
ATOM 1609 C CA . ARG A 1 200 ? 27.915 4.322 4.484 1.00 37.72 200 ARG A CA 1
ATOM 1610 C C . ARG A 1 200 ? 27.943 2.797 4.556 1.00 37.72 200 ARG A C 1
ATOM 1612 O O . ARG A 1 200 ? 26.968 2.125 4.228 1.00 37.72 200 ARG A O 1
ATOM 1619 N N . THR A 1 201 ? 29.084 2.284 4.986 1.00 36.56 201 THR A N 1
ATOM 1620 C CA . THR A 1 201 ? 29.405 0.877 5.199 1.00 36.56 201 THR A CA 1
ATOM 1621 C C . THR A 1 201 ? 28.317 0.137 5.986 1.00 36.56 201 THR A C 1
ATOM 1623 O O . THR A 1 201 ? 28.154 0.329 7.188 1.00 36.56 201 THR A O 1
ATOM 1626 N N . SER A 1 202 ? 27.619 -0.788 5.326 1.00 35.66 202 SER A N 1
ATOM 1627 C CA . SER A 1 202 ? 27.048 -1.961 5.990 1.00 35.66 202 SER A CA 1
ATOM 1628 C C . SER A 1 202 ? 27.583 -3.210 5.297 1.00 35.66 202 SER A C 1
ATOM 1630 O O . SER A 1 202 ? 27.255 -3.478 4.144 1.00 35.66 202 SER A O 1
ATOM 1632 N N . THR A 1 203 ? 28.480 -3.887 6.009 1.00 32.03 203 THR A N 1
ATOM 1633 C CA . THR A 1 203 ? 28.948 -5.275 5.875 1.00 32.03 203 THR A CA 1
ATOM 1634 C C . THR A 1 203 ? 28.576 -6.006 4.576 1.00 32.03 203 THR A C 1
ATOM 1636 O O . THR A 1 203 ? 27.447 -6.460 4.388 1.00 32.03 203 THR A O 1
ATOM 1639 N N . LYS A 1 204 ? 29.583 -6.185 3.708 1.00 34.53 204 LYS A N 1
ATOM 1640 C CA . LYS A 1 204 ? 29.566 -7.114 2.570 1.00 34.53 204 LYS A CA 1
ATOM 1641 C C . LYS A 1 204 ? 29.127 -8.507 3.044 1.00 34.53 204 LYS A C 1
ATOM 1643 O O . LYS A 1 204 ? 29.834 -9.140 3.820 1.00 34.53 204 LYS A O 1
ATOM 1648 N N . LYS A 1 205 ? 27.991 -9.005 2.548 1.00 33.19 205 LYS A N 1
ATOM 1649 C CA . LYS A 1 205 ? 27.767 -10.452 2.425 1.00 33.19 205 LYS A CA 1
ATOM 1650 C C . LYS A 1 205 ? 28.413 -10.895 1.115 1.00 33.19 205 LYS A C 1
ATOM 1652 O O . LYS A 1 205 ? 27.910 -10.555 0.045 1.00 33.19 205 LYS A O 1
ATOM 1657 N N . GLU A 1 206 ? 29.541 -11.588 1.221 1.00 41.50 206 GLU A N 1
ATOM 1658 C CA . GLU A 1 206 ? 30.205 -12.272 0.109 1.00 41.50 206 GLU A CA 1
ATOM 1659 C C . GLU A 1 206 ? 29.294 -13.381 -0.456 1.00 41.50 206 GLU A C 1
ATOM 1661 O O . GLU A 1 206 ? 28.501 -13.974 0.275 1.00 41.50 206 GLU A O 1
ATOM 1666 N N . ASN A 1 207 ? 29.397 -13.631 -1.765 1.00 34.19 207 ASN A N 1
ATOM 1667 C CA . ASN A 1 207 ? 28.676 -14.645 -2.556 1.00 34.19 207 ASN A CA 1
ATOM 1668 C C . ASN A 1 207 ? 27.229 -14.355 -2.990 1.00 34.19 207 ASN A C 1
ATOM 1670 O O . ASN A 1 207 ? 26.362 -15.226 -2.946 1.00 34.19 207 ASN A O 1
ATOM 1674 N N . ARG A 1 208 ? 26.978 -13.175 -3.564 1.00 29.42 208 ARG A N 1
ATOM 1675 C CA . ARG A 1 208 ? 26.000 -13.067 -4.662 1.00 29.42 208 ARG A CA 1
ATOM 1676 C C . ARG A 1 208 ? 26.686 -12.444 -5.871 1.00 29.42 208 ARG A C 1
ATOM 1678 O O . ARG A 1 208 ? 27.271 -11.373 -5.749 1.00 29.42 208 ARG A O 1
ATOM 1685 N N . TYR A 1 209 ? 26.649 -13.139 -7.006 1.00 31.00 209 TYR A N 1
ATOM 1686 C CA . TYR A 1 209 ? 27.092 -12.604 -8.290 1.00 31.00 209 TYR A CA 1
ATOM 1687 C C . TYR A 1 209 ? 26.140 -11.453 -8.642 1.00 31.00 209 TYR A C 1
ATOM 1689 O O . TYR A 1 209 ? 24.968 -11.683 -8.932 1.00 31.00 209 TYR A O 1
ATOM 1697 N N . TYR A 1 210 ? 26.600 -10.211 -8.502 1.00 34.56 210 TYR A N 1
ATOM 1698 C CA . TYR A 1 210 ? 25.857 -9.038 -8.952 1.00 34.56 210 TYR A CA 1
ATOM 1699 C C . TYR A 1 210 ? 26.399 -8.664 -10.325 1.00 34.56 210 TYR A C 1
ATOM 1701 O O . TYR A 1 210 ? 27.590 -8.391 -10.457 1.00 34.56 210 TYR A O 1
ATOM 1709 N N . LEU A 1 211 ? 25.533 -8.657 -11.341 1.00 36.38 211 LEU A N 1
ATOM 1710 C CA . LEU A 1 211 ? 25.857 -8.007 -12.606 1.00 36.38 211 LEU A CA 1
ATOM 1711 C C . LEU A 1 211 ? 26.154 -6.533 -12.304 1.00 36.38 211 LEU A C 1
ATOM 1713 O O . LEU A 1 211 ? 25.372 -5.870 -11.614 1.00 36.38 211 LEU A O 1
ATOM 1717 N N . SER A 1 212 ? 27.305 -6.047 -12.769 1.00 41.19 212 SER A N 1
ATOM 1718 C CA . SER A 1 212 ? 27.672 -4.635 -12.677 1.00 41.19 212 SER A CA 1
ATOM 1719 C C . SER A 1 212 ? 26.555 -3.767 -13.252 1.00 41.19 212 SER A C 1
ATOM 1721 O O . SER A 1 212 ? 25.874 -4.175 -14.195 1.00 41.19 212 SER A O 1
ATOM 1723 N N . ALA A 1 213 ? 26.362 -2.576 -12.673 1.00 47.56 213 ALA A N 1
ATOM 1724 C CA . ALA A 1 213 ? 25.427 -1.593 -13.205 1.00 47.56 213 ALA A CA 1
ATOM 1725 C C . ALA A 1 213 ? 25.671 -1.436 -14.717 1.00 47.56 213 ALA A C 1
ATOM 1727 O O . ALA A 1 213 ? 26.817 -1.207 -15.113 1.00 47.56 213 ALA A O 1
ATOM 1728 N N . PRO A 1 214 ? 24.640 -1.606 -15.561 1.00 53.81 214 PRO A N 1
ATOM 1729 C CA . PRO A 1 214 ? 24.798 -1.391 -16.986 1.00 53.81 214 PRO A CA 1
ATOM 1730 C C . PRO A 1 214 ? 25.278 0.041 -17.235 1.00 53.81 214 PRO A C 1
ATOM 1732 O O . PRO A 1 214 ? 24.643 0.971 -16.744 1.00 53.81 214 PRO A O 1
ATOM 1735 N N . ILE A 1 215 ? 26.386 0.212 -17.964 1.00 55.97 215 ILE A N 1
ATOM 1736 C CA . ILE A 1 215 ? 26.937 1.534 -18.296 1.00 55.97 215 ILE A CA 1
ATOM 1737 C C . ILE A 1 215 ? 25.863 2.313 -19.066 1.00 55.97 215 ILE A C 1
ATOM 1739 O O . ILE A 1 215 ? 25.343 1.823 -20.077 1.00 55.97 215 ILE A O 1
ATOM 1743 N N . ASP A 1 216 ? 25.487 3.489 -18.560 1.00 57.09 216 ASP A N 1
ATOM 1744 C CA . ASP A 1 216 ? 24.552 4.390 -19.233 1.00 57.09 216 ASP A CA 1
ATOM 1745 C C . ASP A 1 216 ? 25.216 4.958 -20.501 1.00 57.09 216 ASP A C 1
ATOM 1747 O O . ASP A 1 216 ? 26.387 5.338 -20.492 1.00 57.09 216 ASP A O 1
ATOM 1751 N N . HIS A 1 217 ? 24.485 4.996 -21.618 1.00 54.59 217 HIS A N 1
ATOM 1752 C CA . HIS A 1 217 ? 25.014 5.518 -22.880 1.00 54.59 217 HIS A CA 1
ATOM 1753 C C . HIS A 1 217 ? 25.314 7.026 -22.793 1.00 54.59 217 HIS A C 1
ATOM 1755 O O . HIS A 1 217 ? 24.612 7.784 -22.119 1.00 54.59 217 HIS A O 1
ATOM 1761 N N . GLU A 1 218 ? 26.327 7.490 -23.532 1.00 56.28 218 GLU A N 1
ATOM 1762 C CA . GLU A 1 218 ? 26.665 8.912 -23.614 1.00 56.28 218 GLU A CA 1
ATOM 1763 C C . GLU A 1 218 ? 25.515 9.750 -24.213 1.00 56.28 218 GLU A C 1
ATOM 1765 O O . GLU A 1 218 ? 25.200 9.673 -25.398 1.00 56.28 218 GLU A O 1
ATOM 1770 N N . LYS A 1 219 ? 24.928 10.598 -23.358 1.00 54.16 219 LYS A N 1
ATOM 1771 C CA . LYS A 1 219 ? 24.298 11.919 -23.591 1.00 54.16 219 LYS A CA 1
ATOM 1772 C C . LYS A 1 219 ? 23.258 12.151 -24.701 1.00 54.16 219 LYS A C 1
ATOM 1774 O O . LYS A 1 219 ? 22.677 13.237 -24.689 1.00 54.16 219 LYS A O 1
ATOM 1779 N N . ARG A 1 220 ? 22.944 11.233 -25.617 1.00 52.97 220 ARG A N 1
ATOM 1780 C CA . ARG A 1 220 ? 21.789 11.408 -26.520 1.00 52.97 220 ARG A CA 1
ATOM 1781 C C . ARG A 1 220 ? 20.564 10.719 -25.938 1.00 52.97 220 ARG A C 1
ATOM 1783 O O . ARG A 1 220 ? 20.557 9.504 -25.784 1.00 52.97 220 ARG A O 1
ATOM 1790 N N . SER A 1 221 ? 19.518 11.499 -25.664 1.00 58.22 221 SER A N 1
ATOM 1791 C CA . SER A 1 221 ? 18.175 11.007 -25.349 1.00 58.22 221 SER A CA 1
ATOM 1792 C C . SER A 1 221 ? 17.588 10.313 -26.583 1.00 58.22 221 SER A C 1
ATOM 1794 O O . SER A 1 221 ? 16.802 10.898 -27.329 1.00 58.22 221 SER A O 1
ATOM 1796 N N . LYS A 1 222 ? 18.038 9.090 -26.861 1.00 65.69 222 LYS A N 1
ATOM 1797 C CA . LYS A 1 222 ? 17.359 8.209 -27.806 1.00 65.69 222 LYS A CA 1
ATOM 1798 C C . LYS A 1 222 ? 15.980 7.910 -27.230 1.00 65.69 222 LYS A C 1
ATOM 1800 O O . LYS A 1 222 ? 15.839 7.754 -26.018 1.00 65.69 222 LYS A O 1
ATOM 1805 N N . LYS A 1 223 ? 14.957 7.875 -28.083 1.00 73.06 223 LYS A N 1
ATOM 1806 C CA . LYS A 1 223 ? 13.629 7.439 -27.649 1.00 73.06 223 LYS A CA 1
ATOM 1807 C C . LYS A 1 223 ? 13.737 6.008 -27.110 1.00 73.06 223 LYS A C 1
ATOM 1809 O O . LYS A 1 223 ? 14.488 5.202 -27.660 1.00 73.06 223 LYS A O 1
ATOM 1814 N N . THR A 1 224 ? 13.014 5.720 -26.032 1.00 73.19 224 THR A N 1
ATOM 1815 C CA . THR A 1 224 ? 12.982 4.394 -25.408 1.00 73.19 224 THR A CA 1
ATOM 1816 C C . THR A 1 224 ? 11.638 3.740 -25.699 1.00 73.19 224 THR A C 1
ATOM 1818 O O . THR A 1 224 ? 10.598 4.294 -25.340 1.00 73.19 224 THR A O 1
ATOM 1821 N N . ILE A 1 225 ? 11.656 2.567 -26.326 1.00 79.75 225 ILE A N 1
ATOM 1822 C CA . ILE A 1 225 ? 10.477 1.729 -26.552 1.00 79.75 225 ILE A CA 1
ATOM 1823 C C . ILE A 1 225 ? 10.455 0.643 -25.476 1.00 79.75 225 ILE A C 1
ATOM 1825 O O . ILE A 1 225 ? 11.455 -0.032 -25.240 1.00 79.75 225 ILE A O 1
ATOM 1829 N N . ILE A 1 226 ? 9.310 0.474 -24.816 1.00 78.31 226 ILE A N 1
ATOM 1830 C CA . ILE A 1 226 ? 9.093 -0.582 -23.824 1.00 78.31 226 ILE A CA 1
ATOM 1831 C C . ILE A 1 226 ? 8.149 -1.615 -24.435 1.00 78.31 226 ILE A C 1
ATOM 1833 O O . ILE A 1 226 ? 7.007 -1.289 -24.753 1.00 78.31 226 ILE A O 1
ATOM 1837 N N . ALA A 1 227 ? 8.628 -2.846 -24.579 1.00 80.25 227 ALA A N 1
ATOM 1838 C CA . ALA A 1 227 ? 7.852 -3.981 -25.055 1.00 80.25 227 ALA A CA 1
ATOM 1839 C C . ALA A 1 227 ? 7.528 -4.908 -23.878 1.00 80.25 227 ALA A C 1
ATOM 1841 O O . ALA A 1 227 ? 8.423 -5.301 -23.132 1.00 80.25 227 ALA A O 1
ATOM 1842 N N . PHE A 1 228 ? 6.257 -5.262 -23.714 1.00 79.06 228 PHE A N 1
ATOM 1843 C CA . PHE A 1 228 ? 5.823 -6.278 -22.755 1.00 79.06 228 PHE A CA 1
ATOM 1844 C C . PHE A 1 228 ? 5.606 -7.589 -23.508 1.00 79.06 228 PHE A C 1
ATOM 1846 O O . PHE A 1 228 ? 5.064 -7.572 -24.611 1.00 79.06 228 PHE A O 1
ATOM 1853 N N . GLY A 1 229 ? 6.064 -8.704 -22.940 1.00 67.94 229 GLY A N 1
ATOM 1854 C CA . GLY A 1 229 ? 5.736 -10.024 -23.478 1.00 67.94 229 GLY A CA 1
ATOM 1855 C C . GLY A 1 229 ? 4.267 -10.362 -23.220 1.00 67.94 229 GLY A C 1
ATOM 1856 O O . GLY A 1 229 ? 3.742 -10.013 -22.161 1.00 67.94 229 GLY A O 1
ATOM 1857 N N . ASP A 1 230 ? 3.617 -11.037 -24.169 1.00 54.97 230 ASP A N 1
ATOM 1858 C CA . ASP A 1 230 ? 2.301 -11.639 -23.943 1.00 54.97 230 ASP A CA 1
ATOM 1859 C C . ASP A 1 230 ? 2.455 -12.928 -23.116 1.00 54.97 230 ASP A C 1
ATOM 1861 O O . ASP A 1 230 ? 3.402 -13.695 -23.312 1.00 54.97 230 ASP A O 1
ATOM 1865 N 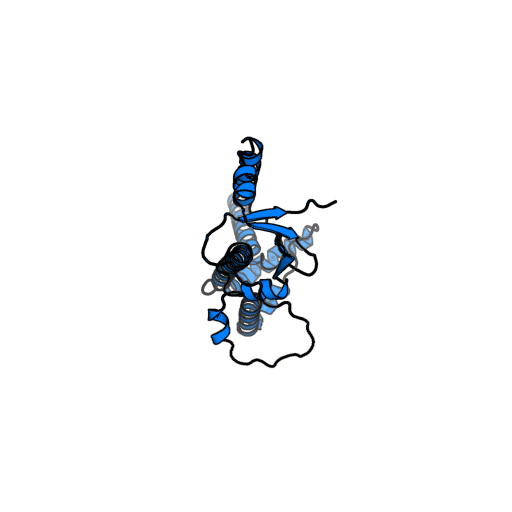N . GLU A 1 231 ? 1.520 -13.173 -22.192 1.00 54.41 231 GLU A N 1
ATOM 1866 C CA . GLU A 1 231 ? 1.405 -14.457 -21.492 1.00 54.41 231 GLU A CA 1
ATOM 1867 C C . GLU A 1 231 ? 0.983 -15.534 -22.507 1.00 54.41 231 GLU A C 1
ATOM 1869 O O . GLU A 1 231 ? -0.159 -15.545 -22.966 1.00 54.41 231 GLU A O 1
ATOM 1874 N N . THR A 1 232 ? 1.914 -16.412 -22.890 1.00 38.56 232 THR A N 1
ATOM 1875 C CA . THR A 1 232 ? 1.622 -17.642 -23.653 1.00 38.56 232 THR A CA 1
ATOM 1876 C C . THR A 1 232 ? 0.999 -18.722 -22.787 1.00 38.56 232 THR A C 1
ATOM 1878 O O . THR A 1 232 ? 1.545 -18.942 -21.680 1.00 38.56 232 THR A O 1
#

Foldseek 3Di:
DDDDDPPVVVVVVVVLVVLVVVLVVLPPPDDPDPPVPVVVVVVVVVVVVVVVPDDPPDPVVLVVVPFWEWEWECDPQWRIWIAIPVRQIDTHGPVNLCVLLVVVVLVVVVVVLCVVLVVLNVLVVPQQDCPDPDPVSNVSSSVSCVVCSVSSCCSCPVVNVVVVSVVSSVVSNVRSVVLSVCSQQHDRCVQPPVNVVDDDDDDDPPDDDDDPRPDDDPDDRRHYHYHYDDDD

Radius of gyration: 26.01 Å; chains: 1; bounding box: 82×32×64 Å

Secondary structure (DSSP, 8-state):
-----THHHHHHHHHHHHHHHHHHHHH----------HHHHHHHHHHHHHHTSS----HHHHHHTTPEEEEEE--SSEEEEEEETT--EEEEEHHHHHHHTTHHHHHHHHHHHHHHTHHHHHHHHTPPPS--S-HHHHHHHHHHHHHTHHHHHHHHHGGGHHHHHHHHHHHHHHHHHHHHHHTTSS--TTT-GGGGGG-----------PPPPPPPPSS----EEEEEPP--

pLDDT: mean 70.2, std 22.15, range [27.66, 96.5]

=== Feature glossary ===
Each block in this record encodes a different view of the same protein. In brief:

Predicted aligned error. PAE(i, j) answers: if I align the predicted and true structures on residue i, how far off (in Å) do I expect residue j to be? A block-diagonal PAE matrix with low values on the blocks and high values off-diagonal is the signature of a multi-domain protein with confidently predicted domains but uncertain inter-domain orientation.

Contact-map, Ramachandran, and PAE plots. Plot images: a contact map (which residues are close in 3D, as an N×N binary image), a Ramachandran scatter (backbone torsion angles, revealing secondary-structure composition at a glance), and — for AlphaFold structures — a PAE heatmap (pairwise prediction confidence).

Backbone torsions (φ/ψ). φ (phi) and ψ (psi) are the two rotatable backbone dihedrals per residue: φ is the C(i-1)–N–Cα–C torsion, ψ is the N–Cα–C–N(i+1) torsion, both in degrees on (−180°, 180°]. α-helical residues cluster near (−60°, −45°); β-strand residues near (−120°, +130°). A Ramachandran plot is simply a scatter of (φ, ψ) for every residue.

Foldseek 3Di. A 3Di character summarizes, for each residue, the relative orientation of the Cα frame of its nearest spatial neighbor. Because it encodes fold topology rather than chemistry, 3Di alignments detect remote structural similarity that sequence alignment misses.

Radius of gyration, Cα contacts, bounding box. Three whole-structure scalars: the radius of gyration (RMS distance of Cα from centroid, in Å), the count of Cα–Cα contacts (pairs closer than 8 Å and separated by more than four residues in sequence — i.e. t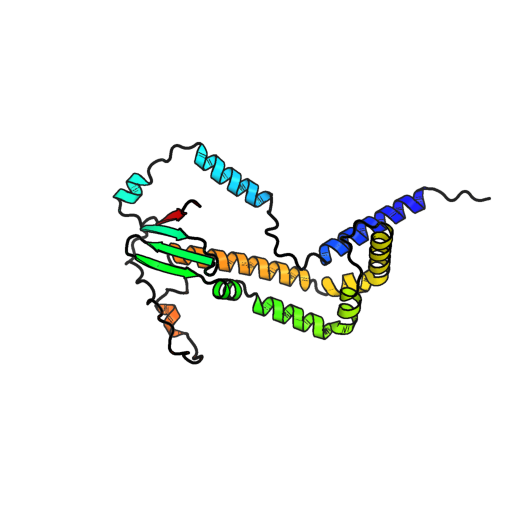ertiary, not local, contacts), and the bounding-box dimensions. Together they distinguish compact globular folds from extended fibres or disordered chains.

Sequence. Sequence gives the chain of amino acids in standard one-letter code (A=alanine, C=cysteine, …, Y=tyrosine), read N→C. It is the only feature that is directly encoded by the gene; all structural features are derived from the folded form of this sequence.

mmCIF coordinates. Atomic coordinates in PDBx/mmCIF format — the same representation the Protein Data Bank distributes. Each line of the _atom_site loop places one backbone atom in Cartesian space (units: ångströms, origin: arbitrary).

Secondary structure (3-state, P-SEA). Three-state secondary structure (P-SEA) collapses the eight DSSP classes into helix (a), strand (b), and coil (c). P-SEA assigns these from Cα geometry alone — distances and angles — without requiring backbone oxygens, so it works on any Cα trace.

InterPro / GO / CATH / organism. Functional annotations link the protein to curated databases. InterPro entries identify conserved domains and families by matching the sequence against member-database signatures (Pfam, PROSITE, CDD, …). Gene Ontology (GO) terms describe molecular function, biological process, and cellular component in a controlled vocabulary. CATH places the structure in a hierarchical fold classification (Class/Architecture/Topology/Homologous-superfamily). The organism is the source species.

B-factor. B-factor (Debye–Waller factor) reflects atomic displacement in the crystal lattice. It is an experimental observable (units Å²), not a prediction; low values mean the atom is pinned down, high values mean it moves or is heterogeneous across the crystal.

Rendered structure images. Structure images are PyMOL renders from six orthogonal camera directions. Cartoon representation draws helices as coils and strands as arrows; sticks shows the backbone as bonds; surface shows the solvent-excluded envelope. Rainbow coloring maps sequence position to hue (blue→red, N→C); chain coloring assigns a distinct color per polypeptide.

Solvent-accessible surface area. Solvent-accessible surface area (SASA) is the area in Å² traced out by the centre of a 1.4 Å probe sphere (a water molecule) rolled over the protein's van der Waals surface (Shrake–Rupley / Lee–Richards construction). Buried residues have near-zero SASA; fully exposed residues can exceed 200 Å². The total SASA scales roughly with the number of surface residues.

Secondary structure (8-state, DSSP). The SS8 string is DSSP's per-residue secondary-structure call. α-helix (H) means an i→i+4 H-bond ladder; β-strand (E) means the residue participates in a β-sheet; 3₁₀ (G) and π (I) are tighter and wider helices; T/S are turns/bends; '-' is loop.

pLDDT. For AlphaFold models, the B-factor field carries pLDDT — the model's own estimate of local accuracy on a 0–100 scale. Regions with pLDDT<50 should be treated as essentially unmodeled; they often correspond to intrinsically disordered segments.

Nearest PDB structures. Nearest PDB neighbors are the top structural matches found by Foldseek when searching this structure against the entire Protein Data Bank. Each hit reports a TM-score (0 to 1; >0.5 almost always implies the same fold) and an E-value. These are *structural* homologs — they may share no detectable sequence similarity.